Protein AF-A0A914FMU2-F1 (afdb_monomer_lite)

Structure (mmCIF, N/CA/C/O backbone):
data_AF-A0A914FMU2-F1
#
_entry.id   AF-A0A914FMU2-F1
#
loop_
_atom_site.group_PDB
_atom_site.id
_atom_site.type_symbol
_atom_site.label_atom_id
_atom_site.label_alt_id
_atom_site.label_comp_id
_atom_site.label_asym_id
_atom_site.label_entity_id
_atom_site.label_seq_id
_atom_site.pdbx_PDB_ins_code
_atom_site.Cartn_x
_atom_site.Cartn_y
_atom_site.Cartn_z
_atom_site.occupancy
_atom_site.B_iso_or_equiv
_atom_site.auth_seq_id
_atom_site.auth_comp_id
_atom_site.auth_asym_id
_atom_site.auth_atom_id
_atom_site.pdbx_PDB_model_num
ATOM 1 N N . MET A 1 1 ? 41.693 33.131 -14.401 1.00 56.03 1 MET A N 1
ATOM 2 C CA . MET A 1 1 ? 42.018 31.888 -15.139 1.00 56.03 1 MET A CA 1
ATOM 3 C C . MET A 1 1 ? 41.597 30.631 -14.375 1.00 56.03 1 MET A C 1
ATOM 5 O O . MET A 1 1 ? 40.662 29.985 -14.821 1.00 56.03 1 MET A O 1
ATOM 9 N N . GLN A 1 2 ? 42.157 30.317 -13.196 1.00 57.53 2 GLN A N 1
ATOM 10 C CA . GLN A 1 2 ? 41.802 29.085 -12.452 1.00 57.53 2 GLN A CA 1
ATOM 11 C C . GLN A 1 2 ? 40.318 28.974 -12.038 1.00 57.53 2 GLN A C 1
ATOM 13 O O . GLN A 1 2 ? 39.735 27.903 -12.172 1.00 57.53 2 GLN A O 1
ATOM 18 N N . LYS A 1 3 ? 39.664 30.072 -11.622 1.00 60.09 3 LYS A N 1
ATOM 19 C CA . LYS A 1 3 ? 38.215 30.062 -11.316 1.00 60.09 3 LYS A CA 1
ATOM 20 C C . LYS A 1 3 ? 37.340 29.749 -12.541 1.00 60.09 3 LYS A C 1
ATOM 22 O O . LYS A 1 3 ? 36.358 29.032 -12.412 1.00 60.09 3 LYS A O 1
ATOM 27 N N . PHE A 1 4 ? 37.732 30.225 -13.725 1.00 63.06 4 PHE A N 1
ATOM 28 C CA . PHE A 1 4 ? 37.031 29.948 -14.986 1.00 63.06 4 PHE A CA 1
ATOM 29 C C . PHE A 1 4 ? 37.200 28.490 -15.427 1.00 63.06 4 PHE A C 1
ATOM 31 O O . PHE A 1 4 ? 36.227 27.869 -15.837 1.00 63.06 4 PHE A O 1
ATOM 38 N N . ALA A 1 5 ? 38.401 27.921 -15.275 1.00 66.44 5 ALA A N 1
ATOM 39 C CA . ALA A 1 5 ? 38.652 26.510 -15.569 1.00 66.44 5 ALA A CA 1
ATOM 40 C C . ALA A 1 5 ? 37.838 25.581 -14.651 1.00 66.44 5 ALA A C 1
ATOM 42 O O . ALA A 1 5 ? 37.236 24.620 -15.123 1.00 66.44 5 ALA A O 1
ATOM 43 N N . LEU A 1 6 ? 37.743 25.906 -13.356 1.00 67.69 6 LEU A N 1
ATOM 44 C CA . LEU A 1 6 ? 36.946 25.130 -12.401 1.00 67.69 6 LEU A CA 1
ATOM 45 C C . LEU A 1 6 ? 35.435 25.242 -12.679 1.00 67.69 6 LEU A C 1
ATOM 47 O O . LEU A 1 6 ? 34.692 24.280 -12.497 1.00 67.69 6 LEU A O 1
ATOM 51 N N . GLN A 1 7 ? 34.980 26.403 -13.157 1.00 63.44 7 GLN A N 1
ATOM 52 C CA . GLN A 1 7 ? 33.588 26.634 -13.545 1.00 63.44 7 GLN A CA 1
ATOM 53 C C . GLN A 1 7 ? 33.228 25.935 -14.868 1.00 63.44 7 GLN A C 1
ATOM 55 O O . GLN A 1 7 ? 32.153 25.348 -14.962 1.00 63.44 7 GLN A O 1
ATOM 60 N N . MET A 1 8 ? 34.143 25.896 -15.844 1.00 61.97 8 MET A N 1
ATOM 61 C CA . MET A 1 8 ? 33.995 25.076 -17.054 1.00 61.97 8 MET A CA 1
ATOM 62 C C . MET A 1 8 ? 34.006 23.575 -16.752 1.00 61.97 8 MET A C 1
ATOM 64 O O . MET A 1 8 ? 33.213 22.840 -17.329 1.00 61.97 8 MET A O 1
ATOM 68 N N . TYR A 1 9 ? 34.857 23.113 -15.832 1.00 68.31 9 TYR A N 1
ATOM 69 C CA . TYR A 1 9 ? 34.891 21.705 -15.428 1.00 68.31 9 TYR A CA 1
ATOM 70 C C . TYR A 1 9 ? 33.573 21.274 -14.769 1.00 68.31 9 TYR A C 1
ATOM 72 O O . TYR A 1 9 ? 33.056 20.199 -15.059 1.00 68.31 9 TYR A O 1
ATOM 80 N N . LYS A 1 10 ? 32.967 22.149 -13.951 1.00 65.12 10 LYS A N 1
ATOM 81 C CA . LYS A 1 10 ? 31.616 21.929 -13.409 1.00 65.12 10 LYS A CA 1
ATOM 82 C C . LYS A 1 10 ? 30.541 21.872 -14.497 1.00 65.12 10 LYS A C 1
ATOM 84 O O . LYS A 1 10 ? 29.649 21.043 -14.399 1.00 65.12 10 LYS A O 1
ATOM 89 N N . LEU A 1 11 ? 30.631 22.714 -15.528 1.00 62.69 11 LEU A N 1
ATOM 90 C CA . LEU A 1 11 ? 29.707 22.685 -16.670 1.00 62.69 11 LEU A CA 1
ATOM 91 C C . LEU A 1 11 ? 29.848 21.402 -17.504 1.00 62.69 11 LEU A C 1
ATOM 93 O O . LEU A 1 11 ? 28.847 20.877 -17.979 1.00 62.69 11 LEU A O 1
ATOM 97 N N . LEU A 1 12 ? 31.065 20.866 -17.628 1.00 63.88 12 LEU A N 1
ATOM 98 C CA . LEU A 1 12 ? 31.338 19.609 -18.332 1.00 63.88 12 LEU A CA 1
ATOM 99 C C . LEU A 1 12 ? 30.686 18.394 -17.652 1.00 63.88 12 LEU A C 1
ATOM 101 O O . LEU A 1 12 ? 30.217 17.501 -18.346 1.00 63.88 12 LEU A O 1
ATOM 105 N N . TYR A 1 13 ? 30.587 18.386 -16.317 1.00 61.12 13 TYR A N 1
ATOM 106 C CA . TYR A 1 13 ? 29.889 17.328 -15.567 1.00 61.12 13 TYR A CA 1
ATOM 107 C C . TYR A 1 13 ? 28.359 17.362 -15.706 1.00 61.12 13 TYR A C 1
ATOM 109 O O . TYR A 1 13 ? 27.703 16.383 -15.369 1.00 61.12 13 TYR A O 1
ATOM 117 N N . VAL A 1 14 ? 27.786 18.472 -16.181 1.00 63.47 14 VAL A N 1
ATOM 118 C CA . VAL A 1 14 ? 26.327 18.667 -16.305 1.00 63.47 14 VAL A CA 1
ATOM 119 C C . VAL A 1 14 ? 25.860 18.521 -17.761 1.00 63.47 14 VAL A C 1
ATOM 121 O O . VAL A 1 14 ? 24.662 18.499 -18.040 1.00 63.47 14 VAL A O 1
ATOM 124 N N . LEU A 1 15 ? 26.790 18.410 -18.714 1.00 68.12 15 LEU A N 1
ATOM 125 C CA . LEU A 1 15 ? 26.457 18.332 -20.130 1.00 68.12 15 LEU A CA 1
ATOM 126 C C . LEU A 1 15 ? 26.131 16.885 -20.539 1.00 68.12 15 LEU A C 1
ATOM 128 O O . LEU A 1 15 ? 27.022 16.072 -20.780 1.00 68.12 15 LEU A O 1
ATOM 132 N N . TYR A 1 16 ? 24.844 16.571 -20.663 1.00 65.00 16 TYR A N 1
ATOM 133 C CA . TYR A 1 16 ? 24.382 15.315 -21.256 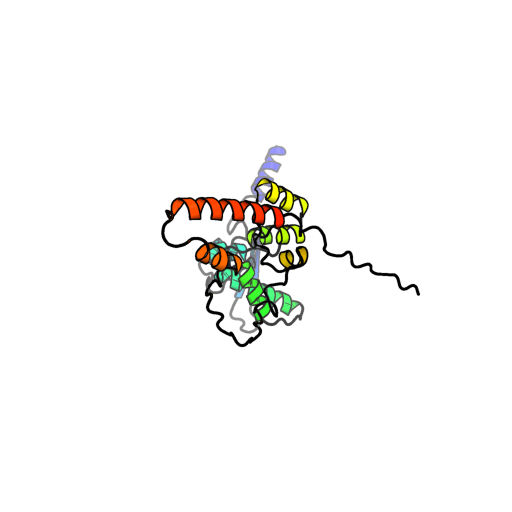1.00 65.00 16 TYR A CA 1
ATOM 134 C C . TYR A 1 16 ? 24.534 15.374 -22.782 1.00 65.00 16 TYR A C 1
ATOM 136 O O . TYR A 1 16 ? 23.919 16.216 -23.433 1.00 65.00 16 TYR A O 1
ATOM 144 N N . PHE A 1 17 ? 25.357 14.494 -23.361 1.00 67.62 17 PHE A N 1
ATOM 145 C CA . PHE A 1 17 ? 25.603 14.490 -24.810 1.00 67.62 17 PHE A CA 1
ATOM 146 C C . PHE A 1 17 ? 24.443 13.839 -25.583 1.00 67.62 17 PHE A C 1
ATOM 148 O O . PHE A 1 17 ? 23.970 14.391 -26.570 1.00 67.62 17 PHE A O 1
ATOM 155 N N . THR A 1 18 ? 23.961 12.682 -25.109 1.00 79.19 18 THR A N 1
ATOM 156 C CA . THR A 1 18 ? 22.779 11.961 -25.620 1.00 79.19 18 THR A CA 1
ATOM 157 C C . THR A 1 18 ? 22.222 11.042 -24.529 1.00 79.19 18 THR A C 1
ATOM 159 O O . THR A 1 18 ? 22.988 10.588 -23.680 1.00 79.19 18 THR A O 1
ATOM 162 N N . GLY A 1 19 ? 20.927 10.719 -24.577 1.00 82.56 19 GLY A N 1
ATOM 163 C CA . GLY A 1 19 ? 20.289 9.763 -23.664 1.00 82.56 19 GLY A CA 1
ATOM 164 C C . GLY A 1 19 ? 19.396 10.411 -22.607 1.00 82.56 19 GLY A C 1
ATOM 165 O O . GLY A 1 19 ? 19.085 11.598 -22.680 1.00 82.56 19 GLY A O 1
ATOM 166 N N . LEU A 1 20 ? 18.949 9.597 -21.650 1.00 84.75 20 LEU A N 1
ATOM 167 C CA . LEU A 1 20 ? 18.084 10.037 -20.556 1.00 84.75 20 LEU A CA 1
ATOM 168 C C . LEU A 1 20 ? 18.932 10.531 -19.377 1.00 84.75 20 LEU A C 1
ATOM 170 O O . LEU A 1 20 ? 19.864 9.829 -18.981 1.00 84.75 20 LEU A O 1
ATOM 174 N N . PRO A 1 21 ? 18.616 11.697 -18.788 1.00 83.56 21 PRO A N 1
ATOM 175 C CA . PRO A 1 21 ? 19.464 12.310 -17.771 1.00 83.56 21 PRO A CA 1
ATOM 176 C C . PRO A 1 21 ? 19.512 11.512 -16.462 1.00 83.56 21 PRO A C 1
ATOM 178 O O . PRO A 1 21 ? 20.551 11.501 -15.800 1.00 83.56 21 PRO A O 1
ATOM 181 N N . ASN A 1 22 ? 18.423 10.815 -16.107 1.00 87.06 22 ASN A N 1
ATOM 182 C CA . ASN A 1 22 ? 18.339 10.045 -14.863 1.00 87.06 22 ASN A CA 1
ATOM 183 C C . ASN A 1 22 ? 18.602 8.542 -15.050 1.00 87.06 22 ASN A C 1
ATOM 185 O O . ASN A 1 22 ? 18.282 7.758 -14.157 1.00 87.06 22 ASN A O 1
ATOM 189 N N . VAL A 1 23 ? 19.163 8.118 -16.189 1.00 88.56 23 VAL A N 1
ATOM 190 C CA . VAL A 1 23 ? 19.605 6.731 -16.409 1.00 88.56 23 VAL A CA 1
ATOM 191 C C . VAL A 1 23 ? 21.128 6.696 -16.410 1.00 88.56 23 VAL A C 1
ATOM 193 O O . VAL A 1 23 ? 21.770 7.258 -17.292 1.00 88.56 23 VAL A O 1
ATOM 196 N N . GLN A 1 24 ? 21.711 6.045 -15.404 1.00 87.81 24 GLN A N 1
ATOM 197 C CA . GLN A 1 24 ? 23.157 6.062 -15.167 1.00 87.81 24 GLN A CA 1
ATOM 198 C C . GLN A 1 24 ? 23.894 4.979 -15.951 1.00 87.81 24 GLN A C 1
ATOM 200 O O . GLN A 1 24 ? 24.944 5.235 -16.539 1.00 87.81 24 GLN A O 1
ATOM 205 N N . ARG A 1 25 ? 23.360 3.754 -15.950 1.00 89.12 25 ARG A N 1
ATOM 206 C CA . ARG A 1 25 ? 23.960 2.620 -16.657 1.00 89.12 25 ARG A CA 1
ATOM 207 C C . ARG A 1 25 ? 22.901 1.729 -17.276 1.00 89.12 25 ARG A C 1
ATOM 209 O O . ARG A 1 25 ? 21.827 1.543 -16.712 1.00 89.12 25 ARG A O 1
ATOM 216 N N . CYS A 1 26 ? 23.257 1.126 -18.403 1.00 90.19 26 CYS A N 1
ATOM 217 C CA . CYS A 1 26 ? 22.464 0.096 -19.053 1.00 90.19 26 CYS A CA 1
ATOM 218 C C . CYS A 1 26 ? 23.338 -1.139 -19.282 1.00 90.19 26 CYS A C 1
ATOM 220 O O . CYS A 1 26 ? 24.434 -1.035 -19.832 1.00 90.19 26 CYS A O 1
ATOM 222 N N . LEU A 1 27 ? 22.850 -2.303 -18.867 1.00 91.69 27 LEU A N 1
ATOM 223 C CA . LEU A 1 27 ? 23.507 -3.593 -19.034 1.00 91.69 27 LEU A CA 1
ATOM 224 C C . LEU A 1 27 ? 22.689 -4.450 -19.993 1.00 91.69 27 LEU A C 1
ATOM 226 O O . LEU A 1 27 ? 21.470 -4.553 -19.870 1.00 91.69 27 LEU A O 1
ATOM 230 N N . ILE A 1 28 ? 23.365 -5.074 -20.952 1.00 91.50 28 ILE A N 1
ATOM 231 C CA . ILE A 1 28 ? 22.735 -6.006 -21.884 1.00 91.50 28 ILE A CA 1
ATOM 232 C C . ILE A 1 28 ? 22.882 -7.406 -21.299 1.00 91.50 28 ILE A C 1
ATOM 234 O O . ILE A 1 28 ? 23.993 -7.892 -21.104 1.00 91.50 28 ILE A O 1
ATOM 238 N N . HIS A 1 29 ? 21.754 -8.052 -21.035 1.00 88.88 29 HIS A N 1
ATOM 239 C CA . HIS A 1 29 ? 21.691 -9.432 -20.584 1.00 88.88 29 HIS A CA 1
ATOM 240 C C . HIS A 1 29 ? 21.126 -10.303 -21.711 1.00 88.88 29 HIS A C 1
ATOM 242 O O . HIS A 1 29 ? 19.990 -10.108 -22.152 1.00 88.88 29 HIS A O 1
ATOM 248 N N . ALA A 1 30 ? 21.925 -11.243 -22.211 1.00 86.12 30 ALA A N 1
ATOM 249 C CA . ALA A 1 30 ? 21.480 -12.223 -23.197 1.00 86.12 30 ALA A CA 1
ATOM 250 C C . ALA A 1 30 ? 20.841 -13.415 -22.475 1.00 86.12 30 ALA A C 1
ATOM 252 O O . ALA A 1 30 ? 21.430 -13.957 -21.545 1.00 86.12 30 ALA A O 1
ATOM 253 N N . ASP A 1 31 ? 19.639 -13.815 -22.893 1.00 80.75 31 ASP A N 1
ATOM 254 C CA . ASP A 1 31 ? 18.949 -14.953 -22.282 1.00 80.75 31 ASP A CA 1
ATOM 255 C C . ASP A 1 31 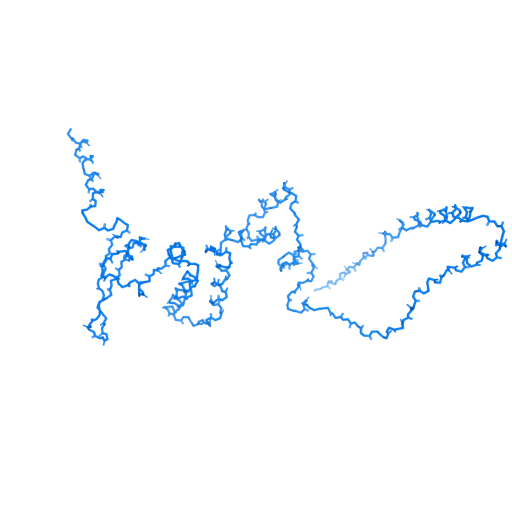? 19.629 -16.273 -22.696 1.00 80.75 31 ASP A C 1
ATOM 257 O O . ASP A 1 31 ? 19.637 -16.635 -23.880 1.00 80.75 31 ASP A O 1
ATOM 261 N N . GLU A 1 32 ? 20.204 -16.992 -21.729 1.00 74.00 32 GLU A N 1
ATOM 262 C CA . GLU A 1 32 ? 21.009 -18.203 -21.961 1.00 74.00 32 GLU A CA 1
ATOM 263 C C . GLU A 1 32 ? 20.197 -19.363 -22.559 1.00 74.00 32 GLU A C 1
ATOM 265 O O . GLU A 1 32 ? 20.747 -20.216 -23.253 1.00 74.00 32 GLU A O 1
ATOM 270 N N . LYS A 1 33 ? 18.876 -19.397 -22.338 1.00 72.31 33 LYS A N 1
ATOM 271 C CA . LYS A 1 33 ? 18.023 -20.535 -22.729 1.00 72.31 33 LYS A CA 1
ATOM 272 C C . LYS A 1 33 ? 17.655 -20.560 -24.214 1.00 72.31 33 LYS A C 1
ATOM 274 O O . LYS A 1 33 ? 17.402 -21.628 -24.762 1.00 72.31 33 LYS A O 1
ATOM 279 N N . THR A 1 34 ? 17.584 -19.401 -24.867 1.00 70.31 34 THR A N 1
ATOM 280 C CA . THR A 1 34 ? 17.131 -19.276 -26.267 1.00 70.31 34 THR A CA 1
ATOM 281 C C . THR A 1 34 ? 18.151 -18.606 -27.179 1.00 70.31 34 THR A C 1
ATOM 283 O O . THR A 1 34 ? 18.012 -18.723 -28.397 1.00 70.31 34 THR A O 1
ATOM 286 N N . GLY A 1 35 ? 19.152 -17.897 -26.636 1.00 66.12 35 GLY A N 1
ATOM 287 C CA . GLY A 1 35 ? 20.243 -17.266 -27.392 1.00 66.12 35 GLY A CA 1
ATOM 288 C C . GLY A 1 35 ? 19.813 -16.198 -28.410 1.00 66.12 35 GLY A C 1
ATOM 289 O O . GLY A 1 35 ? 20.640 -15.715 -29.177 1.00 66.12 35 GLY A O 1
ATOM 290 N N . LYS A 1 36 ? 18.521 -15.842 -28.454 1.00 76.69 36 LYS A N 1
ATOM 291 C CA . LYS A 1 36 ? 17.912 -14.982 -29.487 1.00 76.69 36 LYS A CA 1
ATOM 292 C C . LYS A 1 36 ? 17.250 -13.720 -28.936 1.00 76.69 36 LYS A C 1
ATOM 294 O O . LYS A 1 36 ? 16.799 -12.888 -29.717 1.00 76.69 36 LYS A O 1
ATOM 299 N N . THR A 1 37 ? 17.162 -13.568 -27.615 1.00 83.38 37 THR A N 1
ATOM 300 C CA . THR A 1 37 ? 16.525 -12.406 -26.981 1.00 83.38 37 THR A CA 1
ATOM 301 C C . THR A 1 37 ? 17.488 -11.700 -26.041 1.00 83.38 37 THR A C 1
ATOM 303 O O . THR A 1 37 ? 18.034 -12.320 -25.128 1.00 83.38 37 THR A O 1
ATOM 306 N N . TYR A 1 38 ? 17.646 -10.394 -26.246 1.00 85.94 38 TYR A N 1
ATOM 307 C CA . TYR A 1 38 ? 18.418 -9.507 -25.382 1.00 85.94 38 TYR A CA 1
ATOM 308 C C . TYR A 1 38 ? 17.470 -8.735 -24.463 1.00 85.94 38 TYR A C 1
ATOM 310 O O . TYR A 1 38 ? 16.458 -8.197 -24.914 1.00 85.94 38 TYR A O 1
ATOM 318 N N . LYS A 1 39 ? 17.794 -8.688 -23.173 1.00 89.38 39 LYS A N 1
ATOM 319 C CA . LYS A 1 39 ? 17.132 -7.858 -22.165 1.00 89.38 39 LYS A CA 1
ATOM 320 C C . LYS A 1 39 ? 18.058 -6.695 -21.822 1.00 89.38 39 LYS A C 1
ATOM 322 O O . LYS A 1 39 ? 19.259 -6.892 -21.659 1.00 89.38 39 LYS A O 1
ATOM 327 N N . LEU A 1 40 ? 17.502 -5.494 -21.720 1.00 90.62 40 LEU A N 1
ATOM 328 C CA . LEU A 1 40 ? 18.231 -4.312 -21.271 1.00 90.62 40 LEU A CA 1
ATOM 329 C C . LEU A 1 40 ? 17.868 -4.048 -19.811 1.00 90.62 40 LEU A C 1
ATOM 331 O O . LEU A 1 40 ? 16.697 -3.850 -19.498 1.00 90.62 40 LEU A O 1
ATOM 335 N N . LEU A 1 41 ? 18.863 -4.051 -18.931 1.00 91.56 41 LEU A N 1
ATOM 336 C CA . LEU A 1 41 ? 18.717 -3.671 -17.531 1.00 91.56 41 LEU A CA 1
ATOM 337 C C . LEU A 1 41 ? 19.234 -2.244 -17.381 1.00 91.56 41 LEU A C 1
ATOM 339 O O . LEU A 1 41 ? 20.434 -2.010 -17.502 1.00 91.56 41 LEU A O 1
ATOM 343 N N . ALA A 1 42 ? 18.330 -1.295 -17.168 1.00 91.50 42 ALA A N 1
ATOM 344 C CA . ALA A 1 42 ? 18.671 0.107 -16.974 1.00 91.50 42 ALA A CA 1
ATOM 345 C C . ALA A 1 42 ? 18.602 0.460 -15.486 1.00 91.50 42 ALA A C 1
ATOM 347 O O . ALA A 1 42 ? 17.606 0.179 -14.825 1.00 91.50 42 ALA A O 1
ATOM 348 N N . GLU A 1 43 ? 19.647 1.098 -14.969 1.00 92.50 43 GLU A N 1
ATOM 349 C CA . GLU A 1 43 ? 19.620 1.728 -13.654 1.00 92.50 43 GLU A CA 1
ATOM 350 C C . GLU A 1 43 ? 19.260 3.201 -13.816 1.00 92.50 43 GLU A C 1
ATOM 352 O O . GLU A 1 43 ? 20.035 3.990 -14.365 1.00 92.50 43 GLU A O 1
ATOM 357 N N . GLY A 1 44 ? 18.075 3.566 -13.342 1.00 90.38 44 GLY A N 1
ATOM 358 C CA . GLY A 1 44 ? 17.582 4.932 -13.388 1.00 90.38 44 GLY A CA 1
ATOM 359 C C . GLY A 1 44 ? 16.155 5.054 -12.878 1.00 90.38 44 GLY A C 1
ATOM 360 O O . GLY A 1 44 ? 15.528 4.059 -12.520 1.00 90.38 44 GLY A O 1
ATOM 361 N N . THR A 1 45 ? 15.644 6.284 -12.855 1.00 88.75 45 THR A N 1
ATOM 362 C CA . THR A 1 45 ? 14.304 6.606 -12.328 1.00 88.75 45 THR A CA 1
ATOM 363 C C . THR A 1 45 ? 13.279 6.992 -13.401 1.00 88.75 45 THR A C 1
ATOM 365 O O . THR A 1 45 ? 12.078 6.952 -13.141 1.00 88.75 45 THR A O 1
ATOM 368 N N . ASP A 1 46 ? 13.721 7.319 -14.621 1.00 89.81 46 ASP A N 1
ATOM 369 C CA . ASP A 1 46 ? 12.880 7.864 -15.701 1.00 89.81 46 ASP A CA 1
ATOM 370 C C . ASP A 1 46 ? 12.070 6.796 -16.464 1.00 89.81 46 ASP A C 1
ATOM 372 O O . ASP A 1 46 ? 12.175 6.658 -17.686 1.00 89.81 46 ASP A O 1
ATOM 376 N N . PHE A 1 47 ? 11.204 6.054 -15.772 1.00 92.44 47 PHE A N 1
ATOM 377 C CA . PHE A 1 47 ? 10.405 4.983 -16.384 1.00 92.44 47 PHE A CA 1
ATOM 378 C C . PHE A 1 47 ? 9.546 5.467 -17.567 1.00 92.44 47 PHE A C 1
ATOM 380 O O . PHE A 1 47 ? 9.554 4.865 -18.642 1.00 92.44 47 PHE A O 1
ATOM 387 N N . LYS A 1 48 ? 8.871 6.614 -17.414 1.00 92.31 48 LYS A N 1
ATOM 388 C CA . LYS A 1 48 ? 8.021 7.206 -18.462 1.00 92.31 48 LYS A CA 1
ATOM 389 C C . LYS A 1 48 ? 8.786 7.489 -19.756 1.00 92.31 48 LYS A C 1
ATOM 391 O O . LYS A 1 48 ? 8.263 7.264 -20.843 1.00 92.31 48 LYS A O 1
ATOM 396 N N . GLN A 1 49 ? 10.013 7.999 -19.640 1.00 91.00 49 GLN A N 1
ATOM 397 C CA . GLN A 1 49 ? 10.824 8.341 -20.808 1.00 91.00 49 GLN A CA 1
ATOM 398 C C . GLN A 1 49 ? 11.382 7.080 -21.467 1.00 91.00 49 GLN A C 1
ATOM 400 O O . GLN A 1 49 ? 11.372 6.997 -22.690 1.00 91.00 49 GLN A O 1
ATOM 405 N N . VAL A 1 50 ? 11.780 6.073 -20.678 1.00 91.12 50 VAL A N 1
ATOM 406 C CA . VAL A 1 50 ? 12.218 4.764 -21.196 1.00 91.12 50 VAL A CA 1
ATOM 407 C C . VAL A 1 50 ? 11.127 4.114 -22.048 1.00 91.12 50 VAL A C 1
ATOM 409 O O . VAL A 1 50 ? 11.421 3.598 -23.124 1.00 91.12 50 VAL A O 1
ATOM 412 N N . MET A 1 51 ? 9.863 4.200 -21.624 1.00 90.44 51 MET A N 1
ATOM 413 C CA . MET A 1 51 ? 8.731 3.685 -22.401 1.00 90.44 51 MET A CA 1
ATOM 414 C C . MET A 1 51 ? 8.485 4.441 -23.716 1.00 90.44 51 MET A C 1
ATOM 416 O O . MET A 1 51 ? 7.892 3.884 -24.635 1.00 90.44 51 MET A O 1
ATOM 420 N N . ALA A 1 52 ? 8.925 5.696 -23.824 1.00 91.44 52 ALA A N 1
ATOM 421 C CA . ALA A 1 52 ? 8.763 6.506 -25.031 1.00 91.44 52 ALA A CA 1
ATOM 422 C C . ALA A 1 52 ? 9.869 6.271 -26.077 1.00 91.44 52 ALA A C 1
ATOM 424 O O . ALA A 1 52 ? 9.767 6.772 -27.199 1.00 91.44 52 ALA A O 1
ATOM 425 N N . ILE A 1 53 ? 10.930 5.531 -25.734 1.00 90.75 53 ILE A N 1
ATOM 426 C CA . ILE A 1 53 ? 12.043 5.271 -26.650 1.00 90.75 53 ILE A CA 1
ATOM 427 C C . ILE A 1 53 ? 11.571 4.343 -27.784 1.00 90.75 53 ILE A C 1
ATOM 429 O O . ILE A 1 53 ? 11.034 3.262 -27.519 1.00 90.75 53 ILE A O 1
ATOM 433 N N . PRO A 1 54 ? 11.801 4.707 -29.061 1.00 90.12 54 PRO A N 1
ATOM 434 C CA . PRO A 1 54 ? 11.449 3.845 -30.182 1.00 90.12 54 PRO A CA 1
ATOM 435 C C . PRO A 1 54 ? 12.221 2.522 -30.112 1.00 90.12 54 PRO A C 1
ATOM 437 O O . PRO A 1 54 ? 13.398 2.491 -29.756 1.00 90.12 54 PRO A O 1
ATOM 440 N N . ASN A 1 55 ? 11.569 1.428 -30.511 1.00 89.44 55 ASN A N 1
ATOM 441 C CA . ASN A 1 55 ? 12.089 0.052 -30.461 1.00 89.44 55 ASN A CA 1
ATOM 442 C C . ASN A 1 55 ? 12.180 -0.581 -29.057 1.00 89.44 55 ASN A C 1
ATOM 444 O O . ASN A 1 55 ? 12.633 -1.721 -28.945 1.00 89.44 55 ASN A O 1
ATOM 448 N N . VAL A 1 56 ? 11.708 0.089 -28.000 1.00 89.94 56 VAL A N 1
ATOM 449 C CA . VAL A 1 56 ? 11.494 -0.542 -26.687 1.00 89.94 56 VAL A CA 1
ATOM 450 C C . VAL A 1 56 ? 10.098 -1.165 -26.642 1.00 89.94 56 VAL A C 1
ATOM 452 O O . VAL A 1 56 ? 9.101 -0.527 -26.973 1.00 89.94 56 VAL A O 1
ATOM 455 N N . ASN A 1 57 ? 10.008 -2.434 -26.236 1.00 90.25 57 ASN A N 1
ATOM 456 C CA . ASN A 1 57 ? 8.724 -3.119 -26.087 1.00 90.25 57 ASN A CA 1
ATOM 457 C C . ASN A 1 57 ? 8.068 -2.751 -24.748 1.00 90.25 57 ASN A C 1
ATOM 459 O O . ASN A 1 57 ? 8.333 -3.389 -23.728 1.00 90.25 57 ASN A O 1
ATOM 463 N N . THR A 1 58 ? 7.184 -1.755 -24.785 1.00 89.44 58 THR A N 1
ATOM 464 C CA . THR A 1 58 ? 6.467 -1.216 -23.620 1.00 89.44 58 THR A CA 1
ATOM 465 C C . THR A 1 58 ? 5.614 -2.245 -22.886 1.00 89.44 58 THR A C 1
ATOM 467 O O . THR A 1 58 ? 5.512 -2.177 -21.667 1.00 89.44 58 THR A O 1
ATOM 470 N N . SER A 1 59 ? 5.050 -3.238 -23.581 1.00 88.88 59 SER A N 1
ATOM 471 C CA . SER A 1 59 ? 4.208 -4.273 -22.960 1.00 88.88 59 SER A CA 1
ATOM 472 C C . SER A 1 59 ? 4.983 -5.236 -22.058 1.00 88.88 59 SER A C 1
ATOM 474 O O . SER A 1 59 ? 4.376 -5.980 -21.294 1.00 88.88 59 SER A O 1
ATOM 476 N N . ARG A 1 60 ? 6.316 -5.270 -22.170 1.00 88.69 60 ARG A N 1
ATOM 477 C CA . ARG A 1 60 ? 7.189 -6.165 -21.393 1.00 88.69 60 ARG A CA 1
ATOM 478 C C . ARG A 1 60 ? 8.176 -5.421 -20.497 1.00 88.69 60 ARG A C 1
ATOM 480 O O . ARG A 1 60 ? 8.966 -6.074 -19.820 1.00 88.69 60 ARG A O 1
ATOM 487 N N . THR A 1 61 ? 8.181 -4.091 -20.522 1.00 91.94 61 THR A N 1
ATOM 488 C CA . THR A 1 61 ? 9.047 -3.289 -19.655 1.00 91.94 61 THR A CA 1
ATOM 489 C C . THR A 1 61 ? 8.455 -3.246 -18.251 1.00 91.94 61 THR A C 1
ATOM 491 O O . THR A 1 61 ? 7.303 -2.860 -18.075 1.00 91.94 61 THR A O 1
ATOM 494 N N . THR A 1 62 ? 9.248 -3.626 -17.255 1.00 91.94 62 THR A N 1
ATOM 495 C CA . THR A 1 62 ? 8.891 -3.542 -15.836 1.00 91.94 62 THR A CA 1
ATOM 496 C C . THR A 1 62 ? 9.768 -2.517 -15.127 1.00 91.94 62 THR A C 1
ATOM 498 O O . THR A 1 62 ? 10.809 -2.101 -15.642 1.00 91.94 62 THR A O 1
ATOM 501 N N . PHE A 1 63 ? 9.331 -2.093 -13.946 1.00 93.62 63 PHE A N 1
ATOM 502 C CA . PHE A 1 63 ? 10.062 -1.177 -13.084 1.00 93.62 63 PHE A CA 1
ATOM 503 C C . PHE A 1 63 ? 9.936 -1.655 -11.637 1.00 93.62 63 PHE A C 1
ATOM 505 O O . PHE A 1 63 ? 8.982 -2.348 -11.303 1.00 93.62 63 PHE A O 1
ATOM 512 N N . ASN A 1 64 ? 10.903 -1.320 -10.792 1.00 93.31 64 ASN A N 1
ATOM 513 C CA . ASN A 1 64 ? 10.930 -1.768 -9.397 1.00 93.31 64 ASN A CA 1
ATOM 514 C C . ASN A 1 64 ? 10.166 -0.823 -8.452 1.00 93.31 64 ASN A C 1
ATOM 516 O O . ASN A 1 64 ? 9.708 -1.228 -7.389 1.00 93.31 64 ASN A O 1
ATOM 520 N N . ASN A 1 65 ? 10.024 0.456 -8.812 1.00 94.56 65 ASN A N 1
ATOM 521 C CA . ASN A 1 65 ? 9.361 1.436 -7.958 1.00 94.56 65 ASN A CA 1
ATOM 522 C C . ASN A 1 65 ? 7.855 1.515 -8.252 1.00 94.56 65 ASN A C 1
ATOM 524 O O . ASN A 1 65 ? 7.431 2.094 -9.257 1.00 94.56 65 ASN A O 1
ATOM 528 N N . ALA A 1 66 ? 7.049 0.997 -7.323 1.00 94.69 66 ALA A N 1
ATOM 529 C CA . ALA A 1 66 ? 5.592 0.996 -7.421 1.00 94.69 66 ALA A CA 1
ATOM 530 C C . ALA A 1 66 ? 4.974 2.405 -7.496 1.00 94.69 66 ALA A C 1
ATOM 532 O O . ALA A 1 66 ? 3.967 2.581 -8.179 1.00 94.69 66 ALA A O 1
ATOM 533 N N . SER A 1 67 ? 5.572 3.419 -6.860 1.00 94.12 67 SER A N 1
ATOM 534 C CA . SER A 1 67 ? 5.052 4.795 -6.901 1.00 94.12 67 SER A CA 1
ATOM 535 C C . SER A 1 67 ? 5.160 5.396 -8.302 1.00 94.12 67 SER A C 1
ATOM 537 O O . SER A 1 67 ? 4.198 5.961 -8.811 1.00 94.12 67 SER A O 1
ATOM 539 N N . VAL A 1 68 ? 6.299 5.197 -8.975 1.00 94.88 68 VAL A N 1
ATOM 540 C CA . VAL A 1 68 ? 6.494 5.664 -10.360 1.00 94.88 68 VAL A CA 1
ATOM 541 C C . VAL A 1 68 ? 5.576 4.903 -11.321 1.00 94.88 68 VAL A C 1
ATOM 543 O O . VAL A 1 68 ? 5.019 5.485 -12.249 1.00 94.88 68 VAL A O 1
ATOM 546 N N . ILE A 1 69 ? 5.364 3.605 -11.088 1.00 95.50 69 ILE A N 1
ATOM 547 C CA . ILE A 1 69 ? 4.403 2.817 -11.871 1.00 95.50 69 ILE A CA 1
ATOM 548 C C . ILE A 1 69 ? 2.981 3.348 -11.684 1.00 95.50 69 ILE A C 1
ATOM 550 O O . ILE A 1 69 ? 2.257 3.467 -12.672 1.00 95.50 69 ILE A O 1
ATOM 554 N N . ALA A 1 70 ? 2.588 3.702 -10.459 1.00 95.94 70 ALA A N 1
ATOM 555 C CA . ALA A 1 70 ? 1.268 4.262 -10.185 1.00 95.94 70 ALA A CA 1
ATOM 556 C C . ALA A 1 70 ? 1.024 5.555 -10.977 1.00 95.94 70 ALA A C 1
ATOM 558 O O . ALA A 1 70 ? -0.060 5.740 -11.523 1.00 95.94 70 ALA A O 1
ATOM 559 N N . GLU A 1 71 ? 2.043 6.407 -11.104 1.00 94.50 71 GLU A N 1
ATOM 560 C CA . GLU A 1 71 ? 1.970 7.656 -11.871 1.00 94.50 71 GLU A CA 1
ATOM 561 C C . GLU A 1 71 ? 1.912 7.440 -13.393 1.00 94.50 71 GLU A C 1
ATOM 563 O O . GLU A 1 71 ? 1.258 8.205 -14.102 1.00 94.50 71 GLU A O 1
ATOM 568 N N . VAL A 1 72 ? 2.607 6.425 -13.917 1.00 93.88 72 VAL A N 1
ATOM 569 C CA . VAL A 1 72 ? 2.737 6.205 -15.371 1.00 93.88 72 VAL A CA 1
ATOM 570 C C . VAL A 1 72 ? 1.661 5.271 -15.925 1.00 93.88 72 VAL A C 1
ATOM 572 O O . VAL A 1 72 ? 1.106 5.544 -16.988 1.00 93.88 72 VAL A O 1
ATOM 575 N N . LEU A 1 73 ? 1.386 4.165 -15.233 1.00 94.38 73 LEU A N 1
ATOM 576 C CA . LEU A 1 73 ? 0.501 3.081 -15.679 1.00 94.38 73 LEU A CA 1
ATOM 577 C C . LEU A 1 73 ? -0.784 2.959 -14.850 1.00 94.38 73 LEU A C 1
ATOM 579 O O . LEU A 1 73 ? -1.725 2.300 -15.289 1.00 94.38 73 LEU A O 1
ATOM 583 N N . GLY A 1 74 ? -0.844 3.592 -13.678 1.00 95.81 74 GLY A N 1
ATOM 584 C CA . GLY A 1 74 ? -2.008 3.573 -12.795 1.00 95.81 74 GLY A CA 1
ATOM 585 C C . GLY A 1 74 ? -1.898 2.589 -11.627 1.00 95.81 74 GLY A C 1
ATOM 586 O O . GLY A 1 74 ? -0.957 1.798 -11.510 1.00 95.81 74 GLY A O 1
ATOM 587 N N . ILE A 1 75 ? -2.895 2.646 -10.740 1.00 97.25 75 ILE A N 1
ATOM 588 C CA . ILE A 1 75 ? -2.847 1.981 -9.431 1.00 97.25 75 ILE A CA 1
ATOM 589 C C . ILE A 1 75 ? -2.868 0.446 -9.517 1.00 97.25 75 ILE A C 1
ATOM 591 O O . ILE A 1 75 ? -2.177 -0.213 -8.747 1.00 97.25 75 ILE A O 1
ATOM 595 N N . GLU A 1 76 ? -3.564 -0.140 -10.495 1.00 96.62 76 GLU A N 1
ATOM 596 C CA . GLU A 1 76 ? -3.596 -1.602 -10.674 1.00 96.62 76 GLU A CA 1
ATOM 597 C C . GLU A 1 76 ? -2.253 -2.169 -11.144 1.00 96.62 76 GLU A C 1
ATOM 599 O O . GLU A 1 76 ? -1.835 -3.246 -10.710 1.00 96.62 76 GLU A O 1
ATOM 604 N N . ALA A 1 77 ? -1.534 -1.427 -11.992 1.00 95.56 77 ALA A N 1
ATOM 605 C CA . ALA A 1 77 ? -0.183 -1.802 -12.389 1.00 95.56 77 ALA A CA 1
ATOM 606 C C . ALA A 1 77 ? 0.771 -1.741 -11.186 1.00 95.56 77 ALA A C 1
ATOM 608 O O . ALA A 1 77 ? 1.589 -2.642 -11.001 1.00 95.56 77 ALA A O 1
ATOM 609 N N . ALA A 1 78 ? 0.621 -0.727 -10.327 1.00 96.75 78 ALA A N 1
ATOM 610 C CA . ALA A 1 78 ? 1.394 -0.614 -9.094 1.00 96.75 78 ALA A CA 1
ATOM 611 C C . ALA A 1 78 ? 1.082 -1.754 -8.114 1.00 96.75 78 ALA A C 1
ATOM 613 O O . ALA A 1 78 ? 2.003 -2.371 -7.583 1.00 96.75 78 ALA A O 1
ATOM 614 N N . ARG A 1 79 ? -0.199 -2.105 -7.936 1.00 97.19 79 ARG A N 1
ATOM 615 C CA . ARG A 1 79 ? -0.641 -3.243 -7.116 1.00 97.19 79 ARG A CA 1
ATOM 616 C C . ARG A 1 79 ? 0.009 -4.546 -7.573 1.00 97.19 79 ARG A C 1
ATOM 618 O O . ARG A 1 79 ? 0.564 -5.281 -6.758 1.00 97.19 79 ARG A O 1
ATOM 625 N N . LYS A 1 80 ? 0.005 -4.810 -8.884 1.00 96.00 80 LYS A N 1
ATOM 626 C CA . LYS A 1 80 ? 0.668 -5.985 -9.461 1.00 96.00 80 LYS A CA 1
ATOM 627 C C . LYS A 1 80 ? 2.186 -5.947 -9.259 1.00 96.00 80 LYS A C 1
ATOM 629 O O . LYS A 1 80 ? 2.757 -6.958 -8.861 1.00 96.00 80 LYS A O 1
ATOM 634 N N . SER A 1 81 ? 2.814 -4.788 -9.451 1.00 96.12 81 SER A N 1
ATOM 635 C CA . SER A 1 81 ? 4.250 -4.606 -9.217 1.00 96.12 81 SER A CA 1
ATOM 636 C C . SER A 1 81 ? 4.653 -4.897 -7.773 1.00 96.12 81 SER A C 1
ATOM 638 O O . SER A 1 81 ? 5.676 -5.535 -7.564 1.00 96.12 81 SER A O 1
ATOM 640 N N . ILE A 1 82 ? 3.857 -4.478 -6.782 1.00 96.38 82 ILE A N 1
ATOM 641 C CA . ILE A 1 82 ? 4.114 -4.775 -5.363 1.00 96.38 82 ILE A CA 1
ATOM 642 C C . ILE A 1 82 ? 4.088 -6.288 -5.122 1.00 96.38 82 ILE A C 1
ATOM 644 O O . ILE A 1 82 ? 4.970 -6.822 -4.452 1.00 96.38 82 ILE A O 1
ATOM 648 N N . ILE A 1 83 ? 3.100 -6.989 -5.692 1.00 96.00 83 ILE A N 1
ATOM 649 C CA . ILE A 1 83 ? 2.990 -8.448 -5.564 1.00 96.00 83 ILE A CA 1
ATOM 650 C C . ILE A 1 83 ? 4.223 -9.133 -6.161 1.00 96.00 83 ILE A C 1
ATOM 652 O O . ILE A 1 83 ? 4.799 -10.013 -5.521 1.00 96.00 83 ILE A O 1
ATOM 656 N N . ASP A 1 84 ? 4.634 -8.726 -7.361 1.00 94.88 84 ASP A N 1
ATOM 657 C CA . ASP A 1 84 ? 5.765 -9.333 -8.064 1.00 94.88 84 ASP A CA 1
ATOM 658 C C . ASP A 1 84 ? 7.096 -9.069 -7.349 1.00 94.88 84 ASP A C 1
ATOM 660 O O . ASP A 1 84 ? 7.887 -9.995 -7.186 1.00 94.88 84 ASP A O 1
ATOM 664 N N . GLU A 1 85 ? 7.313 -7.855 -6.842 1.00 95.25 85 GLU A N 1
ATOM 665 C CA . GLU A 1 85 ? 8.559 -7.477 -6.168 1.00 95.25 85 GLU A CA 1
ATOM 666 C C . GLU A 1 85 ? 8.725 -8.179 -4.811 1.00 95.25 85 GLU A C 1
ATOM 668 O O . GLU A 1 85 ? 9.804 -8.686 -4.489 1.00 95.25 85 GLU A O 1
ATOM 673 N N . ILE A 1 86 ? 7.645 -8.267 -4.021 1.00 95.31 86 ILE A N 1
ATOM 674 C CA . ILE A 1 86 ? 7.663 -8.983 -2.737 1.00 95.31 86 ILE A CA 1
ATOM 675 C C . ILE A 1 86 ? 7.902 -10.472 -2.981 1.00 95.31 86 ILE A C 1
ATOM 677 O O . ILE A 1 86 ? 8.722 -11.079 -2.292 1.00 95.31 86 ILE A O 1
ATOM 681 N N . THR A 1 87 ? 7.223 -11.052 -3.974 1.00 94.88 87 THR A N 1
ATOM 682 C CA . THR A 1 87 ? 7.386 -12.470 -4.316 1.00 94.88 87 THR A CA 1
ATOM 683 C C . THR A 1 87 ? 8.819 -12.752 -4.769 1.00 94.88 87 THR A C 1
ATOM 685 O O . THR A 1 87 ? 9.464 -13.632 -4.207 1.00 94.88 87 THR A O 1
ATOM 688 N N . ALA A 1 88 ? 9.362 -11.950 -5.691 1.00 93.69 88 ALA A N 1
ATOM 689 C CA . ALA A 1 88 ? 10.725 -12.111 -6.198 1.00 93.69 88 ALA A CA 1
ATOM 690 C C . ALA A 1 88 ? 11.786 -11.982 -5.090 1.00 93.69 88 ALA A C 1
ATOM 692 O O . ALA A 1 88 ? 12.725 -12.778 -5.023 1.00 93.69 88 ALA A O 1
ATOM 693 N N . THR A 1 89 ? 11.621 -11.016 -4.183 1.00 94.62 89 THR A N 1
ATOM 694 C CA . THR A 1 89 ? 12.534 -10.824 -3.047 1.00 94.62 89 THR A CA 1
ATOM 695 C C . THR A 1 89 ? 12.479 -12.008 -2.082 1.00 94.62 89 THR A C 1
ATOM 697 O O . THR A 1 89 ? 13.517 -12.530 -1.681 1.00 94.62 89 THR A O 1
ATOM 700 N N . MET A 1 90 ? 11.284 -12.477 -1.727 1.00 95.00 90 MET A N 1
ATOM 701 C CA . MET A 1 90 ? 11.117 -13.582 -0.777 1.00 95.00 90 MET A CA 1
ATOM 702 C C . MET A 1 90 ? 11.614 -14.912 -1.356 1.00 95.00 90 MET A C 1
ATOM 704 O O . MET A 1 90 ? 12.320 -15.652 -0.667 1.00 95.00 90 MET A O 1
ATOM 708 N N . GLU A 1 91 ? 11.358 -15.166 -2.642 1.00 93.75 91 GLU A N 1
ATOM 709 C CA . GLU A 1 91 ? 11.896 -16.321 -3.368 1.00 93.75 91 GLU A CA 1
ATOM 710 C C . GLU A 1 91 ? 13.429 -16.303 -3.417 1.00 93.75 91 GLU A C 1
ATOM 712 O O . GLU A 1 91 ? 14.057 -17.341 -3.203 1.00 93.75 91 GLU A O 1
ATOM 717 N N . SER A 1 92 ? 14.049 -15.131 -3.611 1.00 93.81 92 SER A N 1
ATOM 718 C CA . SER A 1 92 ? 15.515 -14.990 -3.595 1.00 93.81 92 SER A CA 1
ATOM 719 C C . SER A 1 92 ? 16.153 -15.367 -2.250 1.00 93.81 92 SER A C 1
ATOM 721 O O . SER A 1 92 ? 17.295 -15.827 -2.212 1.00 93.81 92 SER A O 1
ATOM 723 N N . HIS A 1 93 ? 15.399 -15.233 -1.155 1.00 94.62 93 HIS A N 1
ATOM 724 C CA . HIS A 1 93 ? 15.807 -15.635 0.191 1.00 94.62 93 HIS A CA 1
ATOM 725 C C . HIS A 1 93 ? 15.349 -17.057 0.561 1.00 94.62 93 HIS A C 1
ATOM 727 O O . HIS A 1 93 ? 15.610 -17.510 1.675 1.00 94.62 93 HIS A O 1
ATOM 733 N N . GLY A 1 94 ? 14.685 -17.774 -0.353 1.00 93.06 94 GLY A N 1
ATOM 734 C CA . GLY A 1 94 ? 14.182 -19.131 -0.130 1.00 93.06 94 GLY A CA 1
ATOM 735 C C . GLY A 1 94 ? 12.949 -19.207 0.776 1.00 93.06 94 GLY A C 1
ATOM 736 O O . GLY A 1 94 ? 12.652 -20.273 1.313 1.00 93.06 94 GLY A O 1
ATOM 737 N N . ILE A 1 95 ? 12.233 -18.095 0.968 1.00 94.75 95 ILE A N 1
ATOM 738 C CA . ILE A 1 95 ? 11.029 -18.029 1.801 1.00 94.75 95 ILE A CA 1
ATOM 739 C C . ILE A 1 95 ? 9.803 -18.236 0.910 1.00 94.75 95 ILE A C 1
ATOM 741 O O . ILE A 1 95 ? 9.516 -17.432 0.026 1.00 94.75 95 ILE A O 1
ATOM 745 N N . THR A 1 96 ? 9.042 -19.301 1.165 1.00 91.00 96 THR A N 1
ATOM 746 C CA . THR A 1 96 ? 7.779 -19.566 0.464 1.00 91.00 96 THR A CA 1
ATOM 747 C C . THR A 1 96 ? 6.619 -18.879 1.178 1.00 91.00 96 THR A C 1
ATOM 749 O O . THR A 1 96 ? 6.323 -19.202 2.329 1.00 91.00 96 THR A O 1
ATOM 752 N N . LEU A 1 97 ? 5.934 -17.968 0.490 1.00 91.94 97 LEU A N 1
ATOM 753 C CA . LEU A 1 97 ? 4.737 -17.285 0.982 1.00 91.94 97 LEU A CA 1
ATOM 754 C C . LEU A 1 97 ? 3.530 -17.651 0.120 1.00 91.94 97 LEU A C 1
ATOM 756 O O . LEU A 1 97 ? 3.631 -17.733 -1.102 1.00 91.94 97 LEU A O 1
ATOM 760 N N . ASP A 1 98 ? 2.370 -17.826 0.751 1.00 94.62 98 ASP A N 1
ATOM 761 C CA . ASP A 1 98 ? 1.117 -17.931 0.008 1.00 94.62 98 ASP A CA 1
ATOM 762 C C . ASP A 1 98 ? 0.771 -16.573 -0.617 1.00 94.62 98 ASP A C 1
ATOM 764 O O . ASP A 1 98 ? 0.761 -15.536 0.058 1.00 94.62 98 ASP A O 1
ATOM 768 N N . GLN A 1 99 ? 0.437 -16.589 -1.906 1.00 91.81 99 GLN A N 1
ATOM 769 C CA . GLN A 1 99 ? 0.089 -15.398 -2.673 1.00 91.81 99 GLN A CA 1
ATOM 770 C C . GLN A 1 99 ? -1.069 -14.607 -2.041 1.00 91.81 99 GLN A C 1
ATOM 772 O O . GLN A 1 99 ? -1.117 -13.386 -2.173 1.00 91.81 99 GLN A O 1
ATOM 777 N N . ARG A 1 100 ? -1.982 -15.261 -1.308 1.00 96.12 100 ARG A N 1
ATOM 778 C CA . ARG A 1 100 ? -3.117 -14.610 -0.631 1.00 96.12 100 ARG A CA 1
ATOM 779 C C . ARG A 1 100 ? -2.686 -13.562 0.393 1.00 96.12 100 ARG A C 1
ATOM 781 O O . ARG A 1 100 ? -3.332 -12.522 0.487 1.00 96.12 100 ARG A O 1
ATOM 788 N N . HIS A 1 101 ? -1.588 -13.789 1.115 1.00 95.50 101 HIS A N 1
ATOM 789 C CA . HIS A 1 101 ? -1.074 -12.812 2.081 1.00 95.50 101 HIS A CA 1
ATOM 790 C C . HIS A 1 101 ? -0.498 -11.578 1.385 1.00 95.50 101 HIS A C 1
ATOM 792 O O . HIS A 1 101 ? -0.760 -10.450 1.797 1.00 95.50 101 HIS A O 1
ATOM 798 N N . ILE A 1 102 ? 0.239 -11.797 0.296 1.00 95.88 102 ILE A N 1
ATOM 799 C CA . ILE A 1 102 ? 0.861 -10.725 -0.484 1.00 95.88 102 ILE A CA 1
ATOM 800 C C . ILE A 1 102 ? -0.212 -9.904 -1.210 1.00 95.88 102 ILE A C 1
ATOM 802 O O . ILE A 1 102 ? -0.136 -8.679 -1.225 1.00 95.88 102 ILE A O 1
ATOM 806 N N . MET A 1 103 ? -1.243 -10.557 -1.758 1.00 96.56 103 MET A N 1
ATOM 807 C CA . MET A 1 103 ? -2.380 -9.868 -2.379 1.00 96.56 103 MET A CA 1
ATOM 808 C C . MET A 1 103 ? -3.101 -8.967 -1.381 1.00 96.56 103 MET A C 1
ATOM 810 O O . MET A 1 103 ? -3.302 -7.796 -1.678 1.00 96.56 103 MET A O 1
ATOM 814 N N . LEU A 1 104 ? -3.415 -9.472 -0.183 1.00 96.88 104 LEU A N 1
ATOM 815 C CA . LEU A 1 104 ? -4.074 -8.668 0.847 1.00 96.88 104 LEU A CA 1
ATOM 816 C C . LEU A 1 104 ? -3.242 -7.434 1.225 1.00 96.88 104 LEU A C 1
ATOM 818 O O . LEU A 1 104 ? -3.788 -6.344 1.387 1.00 96.88 104 LEU A O 1
ATOM 822 N N . LEU A 1 105 ? -1.923 -7.598 1.346 1.00 96.19 105 LEU A N 1
ATOM 823 C CA . LEU A 1 105 ? -1.014 -6.489 1.617 1.00 96.19 105 LEU A CA 1
ATOM 824 C C . LEU A 1 105 ? -1.012 -5.466 0.472 1.00 96.19 105 LEU A C 1
ATOM 826 O O . LEU A 1 105 ? -1.136 -4.270 0.725 1.00 96.19 105 LEU A O 1
ATOM 830 N N . ALA A 1 106 ? -0.909 -5.919 -0.778 1.00 96.50 106 ALA A N 1
ATOM 831 C CA . ALA A 1 106 ? -0.910 -5.041 -1.945 1.00 96.50 106 ALA A CA 1
ATOM 832 C C . ALA A 1 106 ? -2.235 -4.275 -2.093 1.00 96.50 106 ALA A C 1
ATOM 834 O O . ALA A 1 106 ? -2.222 -3.075 -2.373 1.00 96.50 106 ALA A O 1
ATOM 835 N N . ASP A 1 107 ? -3.368 -4.934 -1.846 1.00 96.44 107 ASP A N 1
ATOM 836 C CA . ASP A 1 107 ? -4.693 -4.311 -1.862 1.00 96.44 107 ASP A CA 1
ATOM 837 C C . ASP A 1 107 ? -4.800 -3.244 -0.754 1.00 96.44 107 ASP A C 1
ATOM 839 O O . ASP A 1 107 ? -5.235 -2.118 -1.003 1.00 96.44 107 ASP A O 1
ATOM 843 N N . LEU A 1 108 ? -4.306 -3.538 0.455 1.00 95.62 108 LEU A N 1
ATOM 844 C CA . LEU A 1 108 ? -4.260 -2.580 1.567 1.00 95.62 108 LEU A CA 1
ATOM 845 C C . LEU A 1 108 ? -3.335 -1.383 1.294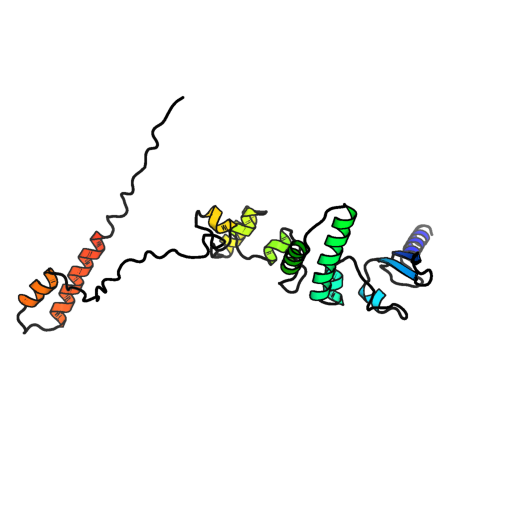 1.00 95.62 108 LEU A C 1
ATOM 847 O O . LEU A 1 108 ? -3.602 -0.279 1.762 1.00 95.62 108 LEU A O 1
ATOM 851 N N . MET A 1 109 ? -2.266 -1.565 0.525 1.00 96.06 109 MET A N 1
ATOM 852 C CA . MET A 1 109 ? -1.386 -0.461 0.132 1.00 96.06 109 MET A CA 1
ATOM 853 C C . MET A 1 109 ? -1.980 0.420 -0.976 1.00 96.06 109 MET A C 1
ATOM 855 O O . MET A 1 109 ? -1.503 1.536 -1.160 1.00 96.06 109 MET A O 1
ATOM 859 N N . THR A 1 110 ? -2.995 -0.048 -1.714 1.00 96.19 110 THR A N 1
ATOM 860 C CA . THR A 1 110 ? -3.480 0.609 -2.945 1.00 96.19 110 THR A CA 1
ATOM 861 C C . THR A 1 110 ? -4.961 1.008 -2.939 1.00 96.19 110 THR A C 1
ATOM 863 O O . THR A 1 110 ? -5.390 1.758 -3.816 1.00 96.19 110 THR A O 1
ATOM 866 N N . PHE A 1 111 ? -5.752 0.602 -1.936 1.00 95.25 111 PHE A N 1
ATOM 867 C CA . PHE A 1 111 ? -7.211 0.818 -1.917 1.00 95.25 111 PHE A CA 1
ATOM 868 C C . PHE A 1 111 ? -7.672 2.286 -1.978 1.00 95.25 111 PHE A C 1
ATOM 870 O O . PHE A 1 111 ? -8.796 2.546 -2.401 1.00 95.25 111 PHE A O 1
ATOM 877 N N . LYS A 1 112 ? -6.843 3.254 -1.554 1.00 93.62 112 LYS A N 1
ATOM 878 C CA . LYS A 1 112 ? -7.179 4.693 -1.607 1.00 93.62 112 LYS A CA 1
ATOM 879 C C . LYS A 1 112 ? -6.880 5.351 -2.960 1.00 93.62 112 LYS A C 1
ATOM 881 O O . LYS A 1 112 ? -7.100 6.549 -3.102 1.00 93.62 112 LYS A O 1
ATOM 886 N N . GLY A 1 113 ? -6.379 4.601 -3.944 1.00 92.94 113 GLY A N 1
ATOM 887 C CA . GLY A 1 113 ? -5.995 5.138 -5.254 1.00 92.94 113 GLY A CA 1
ATOM 888 C C . GLY A 1 113 ? -4.600 5.776 -5.295 1.00 92.94 113 GLY A C 1
ATOM 889 O O . GLY A 1 113 ? -4.176 6.243 -6.347 1.00 92.94 113 GLY A O 1
ATOM 890 N N . GLU A 1 114 ? -3.868 5.760 -4.182 1.00 94.38 114 GLU A N 1
ATOM 891 C CA . GLU A 1 114 ? -2.447 6.104 -4.092 1.00 94.38 114 GLU A CA 1
ATOM 892 C C . GLU A 1 114 ? -1.689 4.960 -3.400 1.00 94.38 114 GLU A C 1
ATOM 894 O O . GLU A 1 114 ? -2.279 4.203 -2.627 1.00 94.38 114 GLU A O 1
ATOM 899 N N . VAL A 1 115 ? -0.390 4.816 -3.684 1.00 95.81 115 VAL A N 1
ATOM 900 C CA . VAL A 1 115 ? 0.457 3.808 -3.027 1.00 95.81 115 VAL A CA 1
ATOM 901 C C . VAL A 1 115 ? 0.850 4.325 -1.646 1.00 95.81 115 VAL A C 1
ATOM 903 O O . VAL A 1 115 ? 1.695 5.211 -1.512 1.00 95.81 115 VAL A O 1
ATOM 906 N N . LEU A 1 116 ? 0.231 3.768 -0.610 1.00 95.19 116 LEU A N 1
ATOM 907 C CA . LEU A 1 116 ? 0.492 4.114 0.781 1.00 95.19 116 LEU A CA 1
ATOM 908 C C . LEU A 1 116 ? 1.426 3.083 1.416 1.00 95.19 116 LEU A C 1
ATOM 910 O O . LEU A 1 116 ? 1.152 1.884 1.421 1.00 95.19 116 LEU A O 1
ATOM 914 N N . GLY A 1 117 ? 2.537 3.558 1.977 1.00 93.25 117 GLY A N 1
ATOM 915 C CA . GLY A 1 117 ? 3.463 2.709 2.723 1.00 93.25 117 GLY A CA 1
ATOM 916 C C . GLY A 1 117 ? 2.903 2.289 4.085 1.00 93.25 117 GLY A C 1
ATOM 917 O O . GLY A 1 117 ? 2.119 3.013 4.695 1.00 93.25 117 GLY A O 1
ATOM 918 N N . ILE A 1 118 ? 3.374 1.155 4.606 1.00 92.69 118 ILE A N 1
ATOM 919 C CA . ILE A 1 118 ? 3.107 0.711 5.986 1.00 92.69 118 ILE A CA 1
ATOM 920 C C . ILE A 1 118 ? 4.083 1.416 6.938 1.00 92.69 118 ILE A C 1
ATOM 922 O O . ILE A 1 118 ? 4.939 0.812 7.573 1.00 92.69 118 ILE A O 1
ATOM 926 N N . THR A 1 119 ? 4.012 2.743 6.955 1.00 92.75 119 THR A N 1
ATOM 927 C CA . THR A 1 119 ? 4.813 3.617 7.819 1.00 92.75 119 THR A CA 1
ATOM 928 C C . THR A 1 119 ? 3.886 4.589 8.530 1.00 92.75 119 THR A C 1
ATOM 930 O O . THR A 1 119 ? 2.734 4.750 8.125 1.00 92.75 119 THR A O 1
ATOM 933 N N . ARG A 1 120 ? 4.379 5.289 9.556 1.00 89.94 120 ARG A N 1
ATOM 934 C CA . ARG A 1 120 ? 3.587 6.267 10.315 1.00 89.94 120 ARG A CA 1
ATOM 935 C C . ARG A 1 120 ? 2.799 7.232 9.422 1.00 89.94 120 ARG A C 1
ATOM 937 O O . ARG A 1 120 ? 1.595 7.391 9.592 1.00 89.94 120 ARG A O 1
ATOM 944 N N . ASN A 1 121 ? 3.457 7.838 8.434 1.00 89.19 121 ASN A N 1
ATOM 945 C CA . ASN A 1 121 ? 2.814 8.813 7.549 1.00 89.19 121 ASN A CA 1
ATOM 946 C C . ASN A 1 121 ? 1.767 8.164 6.628 1.00 89.19 121 ASN A C 1
ATOM 948 O O . ASN A 1 121 ? 0.766 8.794 6.294 1.00 89.19 121 ASN A O 1
ATOM 952 N N . GLY A 1 122 ? 1.990 6.913 6.214 1.00 91.44 122 GLY A N 1
ATOM 953 C CA . GLY A 1 122 ? 1.014 6.160 5.431 1.00 91.44 122 GLY A CA 1
ATOM 954 C C . GLY A 1 122 ? -0.192 5.739 6.268 1.00 91.44 122 GLY A C 1
ATOM 955 O O . GLY A 1 122 ? -1.325 5.881 5.817 1.00 91.44 122 GLY A O 1
ATOM 956 N N . LEU A 1 123 ? 0.023 5.323 7.519 1.00 91.00 123 LEU A N 1
ATOM 957 C CA . LEU A 1 123 ? -1.039 4.875 8.420 1.00 91.00 123 LEU A CA 1
ATOM 958 C C . LEU A 1 123 ? -2.014 6.004 8.781 1.00 91.00 123 LEU A C 1
ATOM 960 O O . LEU A 1 123 ? -3.224 5.782 8.748 1.00 91.00 123 LEU A O 1
ATOM 964 N N . VAL A 1 124 ? -1.500 7.219 9.023 1.00 91.06 124 VAL A N 1
ATOM 965 C CA . VAL A 1 124 ? -2.313 8.436 9.240 1.00 91.06 124 VAL A CA 1
ATOM 966 C C . VAL A 1 124 ? -3.250 8.699 8.061 1.00 91.06 124 VAL A C 1
ATOM 968 O O . VAL A 1 124 ? -4.390 9.110 8.247 1.00 91.06 124 VAL A O 1
ATOM 971 N N . LYS A 1 125 ? -2.806 8.415 6.831 1.00 90.81 125 LYS A N 1
ATOM 972 C CA . LYS A 1 125 ? -3.668 8.517 5.651 1.00 90.81 125 LYS A CA 1
ATOM 973 C C . LYS A 1 125 ? -4.637 7.347 5.518 1.00 90.81 125 LYS A C 1
ATOM 975 O O . LYS A 1 125 ? -5.692 7.521 4.915 1.00 90.81 125 LYS A O 1
ATOM 980 N N . MET A 1 126 ? -4.311 6.155 6.017 1.00 90.19 126 MET A N 1
ATOM 981 C CA . MET A 1 126 ? -5.149 4.957 5.879 1.00 90.19 126 MET A CA 1
ATOM 982 C C . MET A 1 126 ? -6.323 4.926 6.863 1.00 90.19 126 MET A C 1
ATOM 984 O O . MET A 1 126 ? -7.420 4.516 6.474 1.00 90.19 126 MET A O 1
ATOM 988 N N . LYS A 1 127 ? -6.103 5.327 8.119 1.00 89.50 127 LYS A N 1
ATOM 989 C CA . LYS A 1 127 ? -7.056 5.183 9.229 1.00 89.50 127 LYS A CA 1
ATOM 990 C C . LYS A 1 127 ? -7.278 6.515 9.942 1.00 89.50 127 LYS A C 1
ATOM 992 O O . LYS A 1 127 ? -6.347 7.285 10.115 1.00 89.50 127 LYS A O 1
ATOM 997 N N . GLU A 1 128 ? -8.510 6.741 10.390 1.00 88.94 128 GLU A N 1
ATOM 998 C CA . GLU A 1 128 ? -8.931 8.006 11.015 1.00 88.94 128 GLU A CA 1
ATOM 999 C C . GLU A 1 128 ? -9.000 7.949 12.550 1.00 88.94 128 GLU A C 1
ATOM 1001 O O . GLU A 1 128 ? -9.183 8.984 13.185 1.00 88.94 128 GLU A O 1
ATOM 1006 N N . SER A 1 129 ? -8.875 6.762 13.158 1.00 93.38 129 SER A N 1
ATOM 1007 C CA . SER A 1 129 ? -8.965 6.620 14.616 1.00 93.38 129 SER A CA 1
ATOM 1008 C C . SER A 1 129 ? -7.762 7.253 15.314 1.00 93.38 129 SER A C 1
ATOM 1010 O O . SER A 1 129 ? -6.611 6.909 15.041 1.00 93.38 129 SER A O 1
ATOM 1012 N N . VAL A 1 130 ? -8.046 8.126 16.278 1.00 93.94 130 VAL A N 1
ATOM 1013 C CA . VAL A 1 130 ? -7.033 8.816 17.078 1.00 93.94 130 VAL A CA 1
ATOM 1014 C C . VAL A 1 130 ? -6.334 7.828 18.001 1.00 93.94 130 VAL A C 1
ATOM 1016 O O . VAL A 1 130 ? -5.108 7.839 18.077 1.00 93.94 130 VAL A O 1
ATOM 1019 N N . PHE A 1 131 ? -7.085 6.944 18.665 1.00 94.19 131 PHE A N 1
ATOM 1020 C CA . PHE A 1 131 ? -6.502 5.952 19.572 1.00 94.19 131 PHE A CA 1
ATOM 1021 C C . PHE A 1 131 ? -5.602 4.965 18.832 1.00 94.19 131 PHE A C 1
ATOM 1023 O O . PHE A 1 131 ? -4.520 4.637 19.319 1.00 94.19 131 PHE A O 1
ATOM 1030 N N . LEU A 1 132 ? -5.999 4.545 17.627 1.00 93.19 132 LEU A N 1
ATOM 1031 C CA . LEU A 1 132 ? -5.154 3.709 16.783 1.00 93.19 132 LEU A CA 1
ATOM 1032 C C . LEU A 1 132 ? -3.845 4.422 16.423 1.00 93.19 132 LEU A C 1
ATOM 1034 O O . LEU A 1 132 ? -2.772 3.851 16.616 1.00 93.19 132 LEU A O 1
ATOM 1038 N N . LEU A 1 133 ? -3.915 5.664 15.936 1.00 93.25 133 LEU A N 1
ATOM 1039 C CA . LEU A 1 133 ? -2.727 6.431 15.546 1.00 93.25 133 LEU A CA 1
ATOM 1040 C C . LEU A 1 133 ? -1.813 6.714 16.744 1.00 93.25 133 LEU A C 1
ATOM 1042 O O . LEU A 1 133 ? -0.605 6.497 16.659 1.00 93.25 133 LEU A O 1
ATOM 1046 N N . ALA A 1 134 ? -2.393 7.104 17.880 1.00 93.62 134 ALA A N 1
ATOM 1047 C CA . ALA A 1 134 ? -1.667 7.375 19.113 1.00 93.62 134 ALA A CA 1
ATOM 1048 C C . ALA A 1 134 ? -0.987 6.119 19.694 1.00 93.62 134 ALA A C 1
ATOM 1050 O O . ALA A 1 134 ? 0.063 6.243 20.326 1.00 93.62 134 ALA A O 1
ATOM 1051 N N . SER A 1 135 ? -1.550 4.925 19.461 1.00 93.75 135 SER A N 1
ATOM 1052 C CA . SER A 1 135 ? -0.968 3.644 19.895 1.00 93.75 135 SER A CA 1
ATOM 1053 C C . SER A 1 135 ? 0.217 3.171 19.046 1.00 93.75 135 SER A C 1
ATOM 1055 O O . SER A 1 135 ? 1.017 2.371 19.524 1.00 93.75 135 SER A O 1
ATOM 1057 N N . PHE A 1 136 ? 0.340 3.647 17.800 1.00 89.56 136 PHE A N 1
ATOM 1058 C CA . PHE A 1 136 ? 1.416 3.235 16.898 1.00 89.56 136 PHE A CA 1
ATOM 1059 C C . PHE A 1 136 ? 2.688 4.055 17.136 1.00 89.56 136 PHE A C 1
ATOM 1061 O O . PHE A 1 136 ? 3.714 3.508 17.528 1.00 89.56 136 PHE A O 1
ATOM 1068 N N . GLU A 1 137 ? 2.623 5.374 16.930 1.00 90.62 137 GLU A N 1
ATOM 1069 C CA . GLU A 1 137 ? 3.752 6.292 17.116 1.00 90.62 137 GLU A CA 1
ATOM 1070 C C . GLU A 1 137 ? 3.255 7.720 17.401 1.00 90.62 137 GLU A C 1
ATOM 1072 O O . GLU A 1 137 ? 2.177 8.108 16.963 1.00 90.62 137 GLU A O 1
ATOM 1077 N N . ARG A 1 138 ? 4.079 8.545 18.071 1.00 91.19 138 ARG A N 1
ATOM 1078 C CA . ARG A 1 138 ? 3.783 9.960 18.392 1.00 91.19 138 ARG A CA 1
ATOM 1079 C C . ARG A 1 138 ? 2.432 10.185 19.089 1.00 91.19 138 ARG A C 1
ATOM 1081 O O . ARG A 1 138 ? 1.623 11.022 18.693 1.00 91.19 138 ARG A O 1
ATOM 1088 N N . THR A 1 139 ? 2.238 9.471 20.189 1.00 94.38 139 THR A N 1
ATOM 1089 C CA . THR A 1 139 ? 1.029 9.501 21.021 1.00 94.38 139 THR A CA 1
ATOM 1090 C C . THR A 1 139 ? 0.595 10.915 21.421 1.00 94.38 139 THR A C 1
ATOM 1092 O O . THR A 1 139 ? -0.566 11.270 21.248 1.00 94.38 139 THR A O 1
ATOM 1095 N N . THR A 1 140 ? 1.519 11.745 21.917 1.00 96.31 140 THR A N 1
ATOM 1096 C CA . THR A 1 140 ? 1.202 13.093 22.421 1.00 96.31 140 THR A CA 1
ATOM 1097 C C . THR A 1 140 ? 0.722 14.037 21.327 1.00 96.31 140 THR A C 1
ATOM 1099 O O . THR A 1 140 ? -0.225 14.783 21.551 1.00 96.31 140 THR A O 1
ATOM 1102 N N . ASP A 1 141 ? 1.346 13.985 20.147 1.00 94.75 141 ASP A N 1
ATOM 1103 C CA . ASP A 1 141 ? 0.997 14.850 19.016 1.00 94.75 141 ASP A CA 1
ATOM 1104 C C . ASP A 1 141 ? -0.431 14.547 18.547 1.00 94.75 141 ASP A C 1
ATOM 1106 O O . ASP A 1 141 ? -1.243 15.460 18.419 1.00 94.75 141 ASP A O 1
ATOM 1110 N N . HIS A 1 142 ? -0.758 13.261 18.363 1.00 94.75 142 HIS A N 1
ATOM 1111 C CA . HIS A 1 142 ? -2.082 12.836 17.907 1.00 94.75 142 HIS A CA 1
ATOM 1112 C C . HIS A 1 142 ? -3.186 13.164 18.918 1.00 94.75 142 HIS A C 1
ATOM 1114 O O . HIS A 1 142 ? -4.263 13.601 18.520 1.00 94.75 142 HIS A O 1
ATOM 1120 N N . LEU A 1 143 ? -2.923 13.009 20.219 1.00 95.75 143 LEU A N 1
ATOM 1121 C CA . LEU A 1 143 ? -3.893 13.371 21.256 1.00 95.75 143 LEU A CA 1
ATOM 1122 C C . LEU A 1 143 ? -4.085 14.887 21.368 1.00 95.75 143 LEU A C 1
ATOM 1124 O O . LEU A 1 143 ? -5.217 15.343 21.519 1.00 95.75 143 LEU A O 1
ATOM 1128 N N . TYR A 1 144 ? -3.009 15.671 21.271 1.00 96.81 144 TYR A N 1
ATOM 1129 C CA . TYR A 1 144 ? -3.098 17.130 21.320 1.00 96.81 144 TYR A CA 1
ATOM 1130 C C . TYR A 1 144 ? -3.852 17.684 20.109 1.00 96.81 144 TYR A C 1
ATOM 1132 O O . TYR A 1 144 ? -4.737 18.523 20.260 1.00 96.81 144 TYR A O 1
ATOM 1140 N N . GLU A 1 145 ? -3.546 17.179 18.913 1.00 94.94 145 GLU A N 1
ATOM 1141 C CA . GLU A 1 145 ? -4.227 17.552 17.676 1.00 94.94 145 GLU A CA 1
ATOM 1142 C C . GLU A 1 145 ? -5.718 17.187 17.727 1.00 94.94 145 GLU A C 1
ATOM 1144 O O . GLU A 1 145 ? -6.575 18.026 17.447 1.00 94.94 145 GLU A O 1
ATOM 1149 N N . ALA A 1 146 ? -6.045 15.975 18.179 1.00 95.25 146 ALA A N 1
ATOM 1150 C CA . ALA A 1 146 ? -7.427 15.542 18.351 1.00 95.25 146 ALA A CA 1
ATOM 1151 C C . ALA A 1 146 ? -8.187 16.383 19.387 1.00 95.25 146 ALA A C 1
ATOM 1153 O O . ALA A 1 146 ? -9.346 16.726 19.152 1.00 95.25 146 ALA A O 1
ATOM 1154 N N . ALA A 1 147 ? -7.547 16.749 20.504 1.00 96.31 147 ALA A N 1
ATOM 1155 C CA . ALA A 1 147 ? -8.137 17.623 21.515 1.00 96.31 147 ALA A CA 1
ATOM 1156 C C . ALA A 1 147 ? -8.370 19.040 20.972 1.00 96.31 147 ALA A C 1
ATOM 1158 O O . ALA A 1 147 ? -9.430 19.618 21.203 1.00 96.31 147 ALA A O 1
ATOM 1159 N N . PHE A 1 148 ? -7.414 19.577 20.208 1.00 97.06 148 PHE A N 1
ATOM 1160 C CA . PHE A 1 148 ? -7.518 20.896 19.588 1.00 97.06 148 PHE A CA 1
ATOM 1161 C C . PHE A 1 148 ? -8.658 20.969 18.563 1.00 97.06 148 PHE A C 1
ATOM 1163 O O . PHE A 1 148 ? -9.427 21.928 18.567 1.00 97.06 148 PHE A O 1
ATOM 1170 N N . TYR A 1 149 ? -8.805 19.947 17.713 1.00 96.00 149 TYR A N 1
ATOM 1171 C CA . TYR A 1 149 ? -9.879 19.882 16.715 1.00 96.00 149 TYR A CA 1
ATOM 1172 C C . TYR A 1 149 ? -11.202 19.306 17.248 1.00 96.00 149 TYR A C 1
ATOM 1174 O O . TYR A 1 149 ? -12.195 19.294 16.521 1.00 96.00 149 TYR A O 1
ATOM 1182 N N . GLY A 1 150 ? -11.242 18.817 18.491 1.00 94.81 150 GLY A N 1
ATOM 1183 C CA . GLY A 1 150 ? -12.418 18.153 19.058 1.00 94.81 150 GLY A CA 1
ATOM 1184 C C . GLY A 1 150 ? -12.828 16.889 18.290 1.00 94.81 150 GLY A C 1
ATOM 1185 O O . GLY A 1 150 ? -14.021 16.639 18.093 1.00 94.81 150 GLY A O 1
ATOM 1186 N N . GLN A 1 151 ? -11.853 16.113 17.806 1.00 94.12 151 GLN A N 1
ATOM 1187 C CA . GLN A 1 151 ? -12.095 14.927 16.985 1.00 94.12 151 GLN A CA 1
ATOM 1188 C C . GLN A 1 151 ? -12.806 13.832 17.794 1.00 94.12 151 GLN A C 1
ATOM 1190 O O . GLN A 1 151 ? -12.416 13.509 18.914 1.00 94.12 151 GLN A O 1
ATOM 1195 N N . LYS A 1 152 ? -13.856 13.238 17.214 1.00 93.19 152 LYS A N 1
ATOM 1196 C CA . LYS A 1 152 ? -14.625 12.148 17.834 1.00 93.19 152 LYS A CA 1
ATOM 1197 C C . LYS A 1 152 ? -14.224 10.808 17.229 1.00 93.19 152 LYS A C 1
ATOM 1199 O O . LYS A 1 152 ? -14.345 10.626 16.018 1.00 93.19 152 LYS A O 1
ATOM 1204 N N . ASP A 1 153 ? -13.797 9.874 18.071 1.00 93.25 153 ASP A N 1
ATOM 1205 C CA . ASP A 1 153 ? -13.487 8.502 17.668 1.00 93.25 153 ASP A CA 1
ATOM 1206 C C . ASP A 1 153 ? -14.712 7.591 17.862 1.00 93.25 153 ASP A C 1
ATOM 1208 O O . ASP A 1 153 ? -15.456 7.731 18.832 1.00 93.25 153 ASP A O 1
ATOM 1212 N N . LYS A 1 154 ? -14.938 6.667 16.923 1.00 90.94 154 LYS A N 1
ATOM 1213 C CA . LYS A 1 154 ? -16.075 5.731 16.942 1.00 90.94 154 LYS A CA 1
ATOM 1214 C C . LYS A 1 154 ? -15.782 4.444 17.716 1.00 90.94 154 LYS A C 1
ATOM 1216 O O . LYS A 1 154 ? -16.711 3.661 17.884 1.00 90.94 154 LYS A O 1
ATOM 1221 N N . ILE A 1 155 ? -14.536 4.224 18.155 1.00 92.31 155 ILE A N 1
ATOM 1222 C CA . ILE A 1 155 ? -14.114 3.056 18.954 1.00 92.31 155 ILE A CA 1
ATOM 1223 C C . ILE A 1 155 ? -14.596 1.751 18.299 1.00 92.31 155 ILE A C 1
ATOM 1225 O O . ILE A 1 155 ? -15.362 0.972 18.862 1.00 92.31 155 ILE A O 1
ATOM 1229 N N . SER A 1 156 ? -14.217 1.561 17.038 1.00 90.31 156 SER A N 1
ATOM 1230 C CA . SER A 1 156 ? -14.719 0.453 16.208 1.00 90.31 156 SER A CA 1
ATOM 1231 C C . SER A 1 156 ? -13.614 -0.481 15.729 1.00 90.31 156 SER A C 1
ATOM 1233 O O . SER A 1 156 ? -13.879 -1.632 15.376 1.00 90.31 156 SER A O 1
ATOM 1235 N N . GLY A 1 157 ? -12.379 0.012 15.706 1.00 92.19 157 GLY A N 1
ATOM 1236 C CA . GLY A 1 157 ? -11.179 -0.741 15.421 1.00 92.19 157 GLY A CA 1
ATOM 1237 C C . GLY A 1 157 ? -10.666 -1.498 16.639 1.00 92.19 157 GLY A C 1
ATOM 1238 O O . GLY A 1 157 ? -11.014 -1.241 17.789 1.00 92.19 157 GLY A O 1
ATOM 1239 N N . VAL A 1 158 ? -9.797 -2.463 16.353 1.00 93.50 158 VAL A N 1
ATOM 1240 C CA . VAL A 1 158 ? -9.288 -3.418 17.341 1.00 93.50 158 VAL A CA 1
ATOM 1241 C C . VAL A 1 158 ? -8.525 -2.711 18.463 1.00 93.50 158 VAL A C 1
ATOM 1243 O O . VAL A 1 158 ? -8.800 -2.963 19.632 1.00 93.50 158 VAL A O 1
ATOM 1246 N N . SER A 1 159 ? -7.607 -1.803 18.121 1.00 93.69 159 SER A N 1
ATOM 1247 C CA . SER A 1 159 ? -6.783 -1.103 19.113 1.00 93.69 159 SER A CA 1
ATOM 1248 C C . SER A 1 159 ? -7.620 -0.227 20.042 1.00 93.69 159 SER A C 1
ATOM 1250 O O . SER A 1 159 ? -7.410 -0.246 21.251 1.00 93.69 159 SER A O 1
ATOM 1252 N N . GLU A 1 160 ? -8.602 0.500 19.503 1.00 94.50 160 GLU A N 1
ATOM 1253 C CA . GLU A 1 160 ? -9.471 1.372 20.301 1.00 94.50 160 GLU A CA 1
ATOM 1254 C C . GLU A 1 160 ? -10.330 0.574 21.289 1.00 94.50 160 GLU A C 1
ATOM 1256 O O . GLU A 1 160 ? -10.458 0.956 22.454 1.00 94.50 160 GLU A O 1
ATOM 1261 N N . CYS A 1 161 ? -10.901 -0.551 20.843 1.00 94.69 161 CYS A N 1
ATOM 1262 C CA . CYS A 1 161 ? -11.692 -1.435 21.696 1.00 94.69 161 CYS A CA 1
ATOM 1263 C C . CYS A 1 161 ? -10.849 -2.005 22.843 1.00 94.69 161 CYS A C 1
ATOM 1265 O O . CYS A 1 161 ? -11.298 -1.996 23.984 1.00 94.69 161 CYS A O 1
ATOM 1267 N N . ILE A 1 162 ? -9.611 -2.429 22.563 1.00 95.50 162 ILE A N 1
ATOM 1268 C CA . ILE A 1 162 ? -8.701 -2.957 23.591 1.00 95.50 162 ILE A CA 1
ATOM 1269 C C . ILE A 1 162 ? -8.362 -1.881 24.628 1.00 95.50 162 ILE A C 1
ATOM 1271 O O . ILE A 1 162 ? -8.436 -2.150 25.822 1.00 95.50 162 ILE A O 1
ATOM 1275 N N . ILE A 1 163 ? -8.033 -0.662 24.189 1.00 95.06 163 ILE A N 1
ATOM 1276 C CA . ILE A 1 163 ? -7.687 0.449 25.092 1.00 95.06 163 ILE A CA 1
ATOM 1277 C C . ILE A 1 163 ? -8.875 0.830 25.988 1.00 95.06 163 ILE A C 1
ATOM 1279 O O . ILE A 1 163 ? -8.689 1.146 27.158 1.00 95.06 163 ILE A O 1
ATOM 1283 N N . THR A 1 164 ? -10.092 0.798 25.443 1.00 94.50 164 THR A N 1
ATOM 1284 C CA . THR A 1 164 ? -11.320 1.194 26.156 1.00 94.50 164 THR A CA 1
ATOM 1285 C C . THR A 1 164 ? -11.969 0.059 26.951 1.00 94.50 164 THR A C 1
ATOM 1287 O O . THR A 1 164 ? -12.922 0.310 27.680 1.00 94.50 164 THR A O 1
ATOM 1290 N N . GLY A 1 165 ? -11.484 -1.180 26.820 1.00 94.69 165 GLY A N 1
ATOM 1291 C CA . GLY A 1 165 ? -12.076 -2.358 27.464 1.00 94.69 165 GLY A CA 1
ATOM 1292 C C . GLY A 1 165 ? -13.377 -2.855 26.818 1.00 94.69 165 GLY A C 1
ATOM 1293 O O . GLY A 1 165 ? -14.090 -3.660 27.414 1.00 94.69 165 GLY A O 1
ATOM 1294 N N . ASN A 1 166 ? -13.699 -2.405 25.603 1.00 92.00 166 ASN A N 1
ATOM 1295 C CA . ASN A 1 166 ? -14.891 -2.833 24.871 1.00 92.00 166 ASN A CA 1
ATOM 1296 C C . ASN A 1 166 ? -14.648 -4.143 24.094 1.00 92.00 166 ASN A C 1
ATOM 1298 O O . ASN A 1 166 ? -13.544 -4.369 23.587 1.00 92.00 166 ASN A O 1
ATOM 1302 N N . PRO A 1 167 ? -15.670 -5.006 23.917 1.00 92.12 167 PRO A N 1
ATOM 1303 C CA . PRO A 1 167 ? -15.537 -6.205 23.094 1.00 92.12 167 PRO A CA 1
ATOM 1304 C C . PRO A 1 167 ? -15.301 -5.842 21.619 1.00 92.12 167 PRO A C 1
ATOM 1306 O O . PRO A 1 167 ? -15.991 -5.000 21.045 1.00 92.12 167 PRO A O 1
ATOM 1309 N N . ILE A 1 168 ? -14.330 -6.507 20.992 1.00 94.50 168 ILE A N 1
ATOM 1310 C CA . ILE A 1 168 ? -13.930 -6.256 19.602 1.00 94.50 168 ILE A CA 1
ATOM 1311 C C . ILE A 1 168 ? -14.986 -6.823 18.636 1.00 94.50 168 ILE A C 1
ATOM 1313 O O . ILE A 1 168 ? -15.456 -7.944 18.804 1.00 94.50 168 ILE A O 1
ATOM 1317 N N . SER A 1 169 ? -15.311 -6.084 17.572 1.00 89.62 169 SER A N 1
ATOM 1318 C CA . SER A 1 169 ? -16.359 -6.418 16.588 1.00 89.62 169 SER A CA 1
ATOM 1319 C C . SER A 1 169 ? -15.980 -7.472 15.530 1.00 89.62 169 SER A C 1
ATOM 1321 O O . SER A 1 169 ? -16.792 -7.790 14.660 1.00 89.62 169 SER A O 1
ATOM 1323 N N . ILE A 1 170 ? -14.765 -8.030 15.577 1.00 93.50 170 ILE A N 1
ATOM 1324 C CA . ILE A 1 170 ? -14.284 -9.059 14.638 1.00 93.50 170 ILE A CA 1
ATOM 1325 C C . ILE A 1 170 ? -14.225 -10.443 15.296 1.00 93.50 170 ILE A C 1
ATOM 1327 O O . ILE A 1 170 ? -14.110 -10.572 16.513 1.00 93.50 170 ILE A O 1
ATOM 1331 N N . GLY A 1 171 ? -14.288 -11.503 14.486 1.00 93.50 171 GLY A N 1
ATOM 1332 C CA . GLY A 1 171 ? -14.237 -12.879 14.983 1.00 93.50 171 GLY A CA 1
ATOM 1333 C C . GLY A 1 171 ? -15.491 -13.248 15.779 1.00 93.50 171 GLY A C 1
ATOM 1334 O O . GLY A 1 171 ? -16.602 -13.186 15.256 1.00 93.50 171 GLY A O 1
ATOM 1335 N N . THR A 1 172 ? -15.322 -13.641 17.041 1.00 93.00 172 THR A N 1
ATOM 1336 C CA . THR A 1 172 ? -16.425 -14.058 17.925 1.00 93.00 172 THR A CA 1
ATOM 1337 C C . THR A 1 172 ? -17.355 -12.910 18.313 1.00 93.00 172 THR A C 1
ATOM 1339 O O . THR A 1 172 ? -18.534 -13.151 18.548 1.00 93.00 172 THR A O 1
ATOM 1342 N N . GLY A 1 173 ? -16.865 -11.667 18.331 1.00 90.25 173 GLY A N 1
ATOM 1343 C CA . GLY A 1 173 ? -17.680 -10.486 18.628 1.00 90.25 173 GLY A CA 1
ATOM 1344 C C . GLY A 1 173 ? -18.491 -9.952 17.440 1.00 90.25 173 GLY A C 1
ATOM 1345 O O . GLY A 1 173 ? -19.201 -8.961 17.584 1.00 90.25 173 GLY A O 1
ATOM 1346 N N . MET A 1 174 ? -18.416 -10.596 16.267 1.00 93.88 174 MET A N 1
ATOM 1347 C CA . MET A 1 174 ? -19.124 -10.160 15.054 1.00 93.88 174 MET A CA 1
ATOM 1348 C C . MET A 1 174 ? -20.645 -10.381 15.124 1.00 93.88 174 MET A C 1
ATOM 1350 O O . MET A 1 174 ? -21.401 -9.739 14.395 1.00 93.88 174 MET A O 1
ATOM 1354 N N . PHE A 1 175 ? -21.115 -11.287 15.983 1.00 92.69 175 PHE A N 1
ATOM 1355 C CA . PHE A 1 175 ? -22.535 -11.585 16.146 1.00 92.69 175 PHE A CA 1
ATOM 1356 C C . PHE A 1 175 ? -22.963 -11.441 17.605 1.00 92.69 175 PHE A C 1
ATOM 1358 O O . PHE A 1 175 ? -22.192 -11.671 18.532 1.00 92.69 175 PHE A O 1
ATOM 1365 N N . LYS A 1 176 ? -24.230 -11.073 17.808 1.00 91.56 176 LYS A N 1
ATOM 1366 C CA . LYS A 1 176 ? -24.849 -11.041 19.134 1.00 91.56 176 LYS A CA 1
ATOM 1367 C C . LYS A 1 176 ? -25.599 -12.342 19.369 1.00 91.56 176 LYS A C 1
ATOM 1369 O O . LYS A 1 176 ? -26.317 -12.817 18.489 1.00 91.56 176 LYS A O 1
ATOM 1374 N N . ILE A 1 177 ? -25.452 -12.895 20.564 1.00 91.75 177 ILE A N 1
ATOM 1375 C CA . ILE A 1 177 ? -26.212 -14.064 20.996 1.00 91.75 177 ILE A CA 1
ATOM 1376 C C . ILE A 1 177 ? -27.508 -13.556 21.616 1.00 91.75 177 IL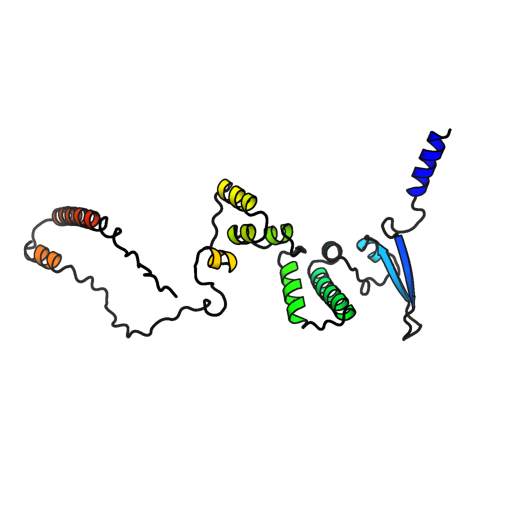E A C 1
ATOM 1378 O O . ILE A 1 177 ? -27.491 -12.743 22.537 1.00 91.75 177 ILE A O 1
ATOM 1382 N N . LEU A 1 178 ? -28.636 -14.017 21.085 1.00 91.75 178 LEU A N 1
ATOM 1383 C CA . LEU A 1 178 ? -29.952 -13.733 21.639 1.00 91.75 178 LEU A CA 1
ATOM 1384 C C . LEU A 1 178 ? -30.459 -14.989 22.334 1.00 91.75 178 LEU A C 1
ATOM 1386 O O . LEU A 1 178 ? -30.572 -16.046 21.711 1.00 91.75 178 LEU A O 1
ATOM 1390 N N . THR A 1 179 ? -30.797 -14.871 23.612 1.00 91.06 179 THR A N 1
ATOM 1391 C CA . THR A 1 179 ? -31.458 -15.957 24.332 1.00 91.06 179 THR A CA 1
ATOM 1392 C C . THR A 1 179 ? -32.882 -16.104 23.807 1.00 91.06 179 THR A C 1
ATOM 1394 O O . THR A 1 179 ? -33.651 -15.140 23.783 1.00 91.06 179 THR A O 1
ATOM 1397 N N . GLN A 1 180 ? -33.261 -17.315 23.394 1.00 78.69 180 GLN A N 1
ATOM 1398 C CA . GLN A 1 180 ? -34.646 -17.633 23.048 1.00 78.69 180 GLN A CA 1
ATOM 1399 C C . GLN A 1 180 ? -35.489 -17.754 24.324 1.00 78.69 180 GLN A C 1
ATOM 1401 O O . GLN A 1 180 ? -35.825 -18.846 24.774 1.00 78.69 180 GLN A O 1
ATOM 1406 N N . GLY A 1 181 ? -35.846 -16.616 24.917 1.00 78.69 181 GLY A N 1
ATOM 1407 C CA . GLY A 1 181 ? -36.970 -16.559 25.844 1.00 78.69 181 GLY A CA 1
ATOM 1408 C C . GLY A 1 181 ? -38.270 -16.739 25.062 1.00 78.69 181 GLY A C 1
ATOM 1409 O O . GLY A 1 181 ? -38.435 -16.147 23.989 1.00 78.69 181 GLY A O 1
ATOM 1410 N N . LYS A 1 182 ? -39.215 -17.536 25.578 1.00 63.16 182 LYS A N 1
ATOM 1411 C CA . LYS A 1 182 ? -40.607 -17.438 25.122 1.00 63.16 182 LYS A CA 1
ATOM 1412 C C . LYS A 1 182 ? -41.009 -15.979 25.310 1.00 63.16 182 LYS A C 1
ATOM 1414 O O . LYS A 1 182 ? -41.126 -15.521 26.440 1.00 63.16 182 LYS A O 1
ATOM 1419 N N . LYS A 1 183 ? -41.196 -15.245 24.211 1.00 59.66 183 LYS A N 1
ATOM 1420 C CA . LYS A 1 183 ? -41.905 -13.970 24.250 1.00 59.66 183 LYS A CA 1
ATOM 1421 C C . LYS A 1 183 ? -43.332 -14.291 24.673 1.00 59.66 183 LYS A C 1
ATOM 1423 O O . LYS A 1 183 ? -44.188 -14.521 23.819 1.00 59.66 183 LYS A O 1
ATOM 1428 N N . GLU A 1 184 ? -43.601 -14.309 25.973 1.00 55.25 184 GLU A N 1
ATOM 1429 C CA . GLU A 1 184 ? -44.894 -13.817 26.410 1.00 55.25 184 GLU A CA 1
ATOM 1430 C C . GLU A 1 184 ? -44.965 -12.409 25.836 1.00 55.25 184 GLU A C 1
ATOM 1432 O O . GLU A 1 184 ? -44.157 -11.535 26.143 1.00 55.25 184 GLU A O 1
ATOM 1437 N N . ARG A 1 185 ? -45.833 -12.238 24.838 1.00 50.44 185 ARG A N 1
ATOM 1438 C CA . ARG A 1 185 ? -46.226 -10.912 24.401 1.00 50.44 185 ARG A CA 1
ATOM 1439 C C . ARG A 1 185 ? -46.942 -10.313 25.602 1.00 50.44 185 ARG A C 1
ATOM 1441 O O . ARG A 1 185 ? -48.164 -10.391 25.670 1.00 50.44 185 ARG A O 1
ATOM 1448 N N . THR A 1 186 ? -46.205 -9.715 26.530 1.00 49.19 186 THR A N 1
ATOM 1449 C CA . THR A 1 186 ? -46.752 -8.628 27.320 1.00 49.19 186 THR A CA 1
ATOM 1450 C C . THR A 1 186 ? -47.054 -7.569 26.277 1.00 49.19 186 THR A C 1
ATOM 1452 O O . THR A 1 186 ? -46.183 -6.832 25.815 1.00 49.19 186 THR A O 1
ATOM 1455 N N . GLN A 1 187 ? -48.285 -7.597 25.764 1.00 48.25 187 GLN A N 1
ATOM 1456 C CA . GLN A 1 187 ? -48.863 -6.396 25.208 1.00 48.25 187 GLN A CA 1
ATOM 1457 C C . GLN A 1 187 ? -48.606 -5.351 26.278 1.00 48.25 187 GLN A C 1
ATOM 1459 O O . GLN A 1 187 ? -48.986 -5.547 27.430 1.00 48.25 187 GLN A O 1
ATOM 1464 N N . SER A 1 188 ? -47.913 -4.285 25.915 1.00 47.06 188 SER A N 1
ATOM 1465 C CA . SER A 1 188 ? -47.910 -3.063 26.690 1.00 47.06 188 SER A CA 1
ATOM 1466 C C . SER A 1 188 ? -49.340 -2.507 26.695 1.00 47.06 188 SER A C 1
ATOM 1468 O O . SER A 1 188 ? -49.616 -1.473 26.095 1.00 47.06 188 SER A O 1
ATOM 1470 N N . ASN A 1 189 ? -50.276 -3.190 27.355 1.00 44.84 189 ASN A N 1
ATOM 1471 C CA . ASN A 1 189 ? -51.178 -2.460 28.208 1.00 44.84 189 ASN A CA 1
ATOM 1472 C C . ASN A 1 189 ? -50.238 -1.888 29.253 1.00 44.84 189 ASN A C 1
ATOM 1474 O O . ASN A 1 189 ? -49.693 -2.625 30.069 1.00 44.84 189 ASN A O 1
ATOM 1478 N N . ARG A 1 190 ? -49.971 -0.583 29.154 1.00 45.84 190 ARG A N 1
ATOM 1479 C CA . ARG A 1 190 ? -49.642 0.187 30.344 1.00 45.84 190 ARG A CA 1
ATOM 1480 C C . ARG A 1 190 ? -50.716 -0.204 31.347 1.00 45.84 190 ARG A C 1
ATOM 1482 O O . ARG A 1 190 ? -51.867 0.202 31.195 1.00 45.84 190 ARG A O 1
ATOM 1489 N N . GLU A 1 191 ? -50.389 -1.097 32.268 1.00 49.22 191 GLU A N 1
ATOM 1490 C CA . GLU A 1 191 ? -51.198 -1.266 33.452 1.00 49.22 191 GLU A CA 1
ATOM 1491 C C . GLU A 1 191 ? -51.057 0.076 34.153 1.00 49.22 191 GL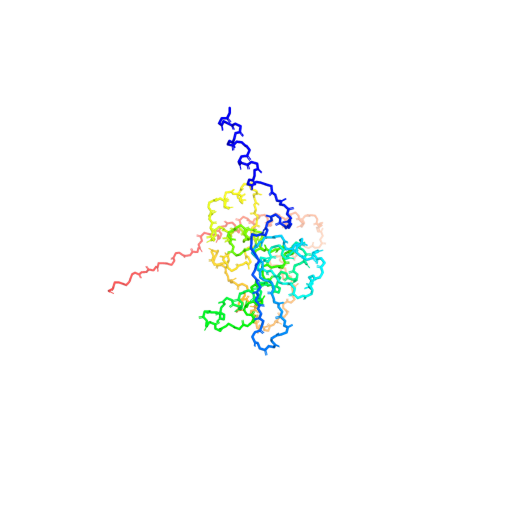U A C 1
ATOM 1493 O O . GLU A 1 191 ? -50.039 0.359 34.772 1.00 49.22 191 GLU A O 1
ATOM 1498 N N . THR A 1 192 ? -52.025 0.964 33.912 1.00 52.25 192 THR A N 1
ATOM 1499 C CA . THR A 1 192 ? -52.219 2.183 34.695 1.00 52.25 192 THR A CA 1
ATOM 1500 C C . THR A 1 192 ? -52.020 1.791 36.146 1.00 52.25 192 THR A C 1
ATOM 1502 O O . THR A 1 192 ? -52.696 0.859 36.612 1.00 52.25 192 THR A O 1
ATOM 1505 N N . ASN A 1 193 ? -51.058 2.440 36.802 1.00 55.62 193 ASN A N 1
ATOM 1506 C CA . ASN A 1 193 ? -50.627 2.099 38.148 1.00 55.62 193 ASN A CA 1
ATOM 1507 C C . ASN A 1 193 ? -51.859 1.944 39.051 1.00 55.62 193 ASN A C 1
ATOM 1509 O O . ASN A 1 193 ? -52.865 2.639 38.882 1.00 55.62 193 ASN A O 1
ATOM 1513 N N . LEU A 1 194 ? -51.812 1.016 40.012 1.00 55.47 194 LEU A N 1
ATOM 1514 C CA . LEU A 1 194 ? -52.956 0.714 40.888 1.00 55.47 194 LEU A CA 1
ATOM 1515 C C . LEU A 1 194 ? -53.518 1.985 41.562 1.00 55.47 194 LEU A C 1
ATOM 1517 O O . LEU A 1 194 ? -54.725 2.095 41.782 1.00 55.47 194 LEU A O 1
ATOM 1521 N N . PHE A 1 195 ? -52.638 2.958 41.816 1.00 54.44 195 PHE A N 1
ATOM 1522 C CA . PHE A 1 195 ? -52.976 4.297 42.284 1.00 54.44 195 PHE A CA 1
ATOM 1523 C C . PHE A 1 195 ? -53.806 5.097 41.275 1.00 54.44 195 PHE A C 1
ATOM 1525 O O . PHE A 1 195 ? -54.864 5.580 41.652 1.00 54.44 195 PHE A O 1
ATOM 1532 N N . GLU A 1 196 ? -53.428 5.142 39.996 1.00 54.91 196 GLU A N 1
ATOM 1533 C CA . GLU A 1 196 ? -54.161 5.825 38.915 1.00 54.91 196 GLU A CA 1
ATOM 1534 C C . GLU A 1 196 ? -55.607 5.306 38.788 1.00 54.91 196 GLU A C 1
ATOM 1536 O O . GLU A 1 196 ? -56.559 6.078 38.658 1.00 54.91 196 GLU A O 1
ATOM 1541 N N . ARG A 1 197 ? -55.805 3.987 38.933 1.00 53.12 197 ARG A N 1
ATOM 1542 C CA . ARG A 1 197 ? -57.147 3.372 38.968 1.00 53.12 197 ARG A CA 1
ATOM 1543 C C . ARG A 1 197 ? -57.963 3.787 40.197 1.00 53.12 197 ARG A C 1
ATOM 1545 O O . ARG A 1 197 ? -59.188 3.900 40.107 1.00 53.12 197 ARG A O 1
ATOM 1552 N N . LEU A 1 198 ? -57.319 4.000 41.344 1.00 54.41 198 LEU A N 1
ATOM 1553 C CA . LEU A 1 198 ? -57.966 4.452 42.580 1.00 54.41 198 LEU A CA 1
ATOM 1554 C C . LEU A 1 198 ? -58.311 5.948 42.537 1.00 54.41 198 LEU A C 1
ATOM 1556 O O . LEU A 1 198 ? -59.375 6.331 43.023 1.00 54.41 198 LEU A O 1
ATOM 1560 N N . THR A 1 199 ? -57.480 6.783 41.910 1.00 54.16 199 THR A N 1
ATOM 1561 C CA . THR A 1 199 ? -57.765 8.214 41.721 1.00 54.16 199 THR A CA 1
ATOM 1562 C C . THR A 1 199 ? -58.929 8.413 40.750 1.00 54.16 199 THR A C 1
ATOM 1564 O O . THR A 1 199 ? -59.884 9.116 41.074 1.00 54.16 199 THR A O 1
ATOM 1567 N N . ILE A 1 200 ? -58.924 7.708 39.611 1.00 55.72 200 ILE A N 1
ATOM 1568 C CA . ILE A 1 200 ? -59.986 7.787 38.590 1.00 55.72 200 ILE A CA 1
ATOM 1569 C C . ILE A 1 200 ? -61.328 7.244 39.110 1.00 55.72 200 ILE A C 1
ATOM 1571 O O . ILE A 1 200 ? -62.384 7.743 38.736 1.00 55.72 200 ILE A O 1
ATOM 1575 N N . SER A 1 201 ? -61.320 6.245 39.998 1.00 54.50 201 SER A N 1
ATOM 1576 C CA . SER A 1 201 ? -62.560 5.714 40.593 1.00 54.50 201 SER A CA 1
ATOM 1577 C C . SER A 1 201 ? -63.124 6.575 41.728 1.00 54.50 201 SER A C 1
ATOM 1579 O O . SER A 1 201 ? -64.325 6.510 41.992 1.00 54.50 201 SER A O 1
ATOM 1581 N N . ARG A 1 202 ? -62.293 7.397 42.387 1.00 49.62 202 ARG A N 1
ATOM 1582 C CA . ARG A 1 202 ? -62.738 8.366 43.404 1.00 49.62 202 ARG A CA 1
ATOM 1583 C C . ARG A 1 202 ? -63.214 9.691 42.800 1.00 49.62 202 ARG A C 1
ATOM 1585 O O . ARG A 1 202 ? -64.107 10.314 43.371 1.00 49.62 202 ARG A O 1
ATOM 1592 N N . LEU A 1 203 ? -62.682 10.100 41.648 1.00 50.78 203 LEU A N 1
ATOM 1593 C CA . LEU A 1 203 ? -63.176 11.241 40.871 1.00 50.78 203 LEU A CA 1
ATOM 1594 C C . LEU A 1 203 ? -64.338 10.802 39.967 1.00 50.78 203 LEU A C 1
ATOM 1596 O O . LEU A 1 203 ? -64.165 10.406 38.818 1.00 50.78 203 LEU A O 1
ATOM 1600 N N . GLY A 1 204 ? -65.558 10.854 40.497 1.00 48.25 204 GLY A N 1
ATOM 1601 C CA . GLY A 1 204 ? -66.762 10.588 39.713 1.00 48.25 204 GLY A CA 1
ATOM 1602 C C . GLY A 1 204 ? -66.961 11.609 38.584 1.00 48.25 204 GLY A C 1
ATOM 1603 O O . GLY A 1 204 ? -67.277 12.756 38.867 1.00 48.25 204 GLY A O 1
ATOM 1604 N N . ALA A 1 205 ? -66.796 11.161 37.335 1.00 44.06 205 ALA A N 1
ATOM 1605 C CA . ALA A 1 205 ? -67.359 11.589 36.036 1.00 44.06 205 ALA A CA 1
ATOM 1606 C C . ALA A 1 205 ? -67.662 13.074 35.687 1.00 44.06 205 ALA A C 1
ATOM 1608 O O . ALA A 1 205 ? -68.137 13.294 34.577 1.00 44.06 205 ALA A O 1
ATOM 1609 N N . ASN A 1 206 ? -67.406 14.083 36.528 1.00 45.50 206 ASN A N 1
ATOM 1610 C CA . ASN A 1 206 ? -67.878 15.461 36.299 1.00 45.50 206 ASN A CA 1
ATOM 1611 C C . ASN A 1 206 ? -66.860 16.592 36.570 1.00 45.50 206 ASN A C 1
ATOM 1613 O O . ASN A 1 206 ? -67.264 17.753 36.576 1.00 45.50 206 ASN A O 1
ATOM 1617 N N . SER A 1 207 ? -65.567 16.321 36.757 1.00 53.12 207 SER A N 1
ATOM 1618 C CA . SER A 1 207 ? -64.537 17.380 36.786 1.00 53.12 207 SER A CA 1
ATOM 1619 C C . SER A 1 207 ? -63.806 17.503 35.446 1.00 53.12 207 SER A C 1
ATOM 1621 O O . SER A 1 207 ? -63.671 16.531 34.697 1.00 53.12 207 SER A O 1
ATOM 1623 N N . SER A 1 208 ? -63.406 18.730 35.103 1.00 53.50 208 SER A N 1
ATOM 1624 C CA . SER A 1 208 ? -62.847 19.075 33.797 1.00 53.50 208 SER A CA 1
ATOM 1625 C C . SER A 1 208 ? -61.454 18.450 33.583 1.00 53.50 208 SER A C 1
ATOM 1627 O O . SER A 1 208 ? -60.696 18.274 34.538 1.00 53.50 208 SER A O 1
ATOM 1629 N N . PRO A 1 209 ? -61.075 18.133 32.327 1.00 55.50 209 PRO A N 1
ATOM 1630 C CA . PRO A 1 209 ? -59.810 17.455 32.008 1.00 55.50 209 PRO A CA 1
ATOM 1631 C C . PRO A 1 209 ? -58.543 18.214 32.435 1.00 55.50 209 PRO A C 1
ATOM 1633 O O . PRO A 1 209 ? -57.475 17.614 32.542 1.00 55.50 209 PRO A O 1
ATOM 1636 N N . GLU A 1 210 ? -58.652 19.522 32.670 1.00 53.50 210 GLU A N 1
ATOM 1637 C CA . GLU A 1 210 ? -57.526 20.397 33.003 1.00 53.50 210 GLU A CA 1
ATOM 1638 C C . GLU A 1 210 ? -57.056 20.207 34.456 1.00 53.50 210 GLU A C 1
ATOM 1640 O O . GLU A 1 210 ? -55.851 20.132 34.692 1.00 53.50 210 GLU A O 1
ATOM 1645 N N . GLU A 1 211 ? -57.970 20.001 35.413 1.00 54.38 211 GLU A N 1
ATOM 1646 C CA . GLU A 1 211 ? -57.629 19.783 36.833 1.00 54.38 211 GLU A CA 1
ATOM 1647 C C . GLU A 1 211 ? -56.924 18.437 37.059 1.00 54.38 211 GLU A C 1
ATOM 1649 O O . GLU A 1 211 ? -56.003 18.328 37.867 1.00 54.38 211 GLU A O 1
ATOM 1654 N N . ILE A 1 212 ? -57.308 17.417 36.285 1.00 54.16 212 ILE A N 1
ATOM 1655 C CA . ILE A 1 212 ? -56.689 16.085 36.315 1.00 54.16 212 ILE A CA 1
ATOM 1656 C C . ILE A 1 212 ? -55.269 16.142 35.731 1.00 54.16 212 ILE A C 1
ATOM 1658 O O . ILE A 1 212 ? -54.373 15.459 36.221 1.00 54.16 212 ILE A O 1
ATOM 1662 N N . SER A 1 213 ? -55.045 16.979 34.712 1.00 54.78 213 SER A N 1
ATOM 1663 C CA . SER A 1 213 ? -53.733 17.138 34.075 1.00 54.78 213 SER A CA 1
ATOM 1664 C C . SER A 1 213 ? -52.729 17.933 34.916 1.00 54.78 213 SER A C 1
ATOM 1666 O O . SER A 1 213 ? -51.541 17.628 34.866 1.00 54.78 213 SER A O 1
ATOM 1668 N N . ALA A 1 214 ? -53.195 18.899 35.716 1.00 60.44 214 ALA A N 1
ATOM 1669 C CA . ALA A 1 214 ? -52.340 19.674 36.613 1.00 60.44 214 ALA A CA 1
ATOM 1670 C C . ALA A 1 214 ? -51.818 18.806 37.773 1.00 60.44 214 ALA A C 1
ATOM 1672 O O . ALA A 1 214 ? -50.615 18.722 37.983 1.00 60.44 214 ALA A O 1
ATOM 1673 N N . LEU A 1 215 ? -52.704 18.044 38.425 1.00 55.25 215 LEU A N 1
ATOM 1674 C CA . LEU A 1 215 ? -52.330 17.149 39.530 1.00 55.25 215 LEU A CA 1
ATOM 1675 C C . LEU A 1 215 ? -51.478 15.945 39.087 1.00 55.25 215 LEU A C 1
ATOM 1677 O O . LEU A 1 215 ? -50.677 15.439 39.864 1.00 55.25 215 LEU A O 1
ATOM 1681 N N . LEU A 1 216 ? -51.625 15.477 37.841 1.00 55.53 216 LEU A N 1
ATOM 1682 C CA . LEU A 1 216 ? -50.768 14.424 37.274 1.00 55.53 216 LEU A CA 1
ATOM 1683 C C . LEU A 1 216 ? -49.354 14.907 36.931 1.00 55.53 216 LEU A C 1
ATOM 1685 O O . LEU A 1 216 ? -48.459 14.074 36.803 1.00 55.53 216 LEU A O 1
ATOM 1689 N N . ASN A 1 217 ? -49.159 16.212 36.741 1.00 56.06 217 ASN A N 1
ATOM 1690 C CA . ASN A 1 217 ? -47.830 16.780 36.543 1.00 56.06 217 ASN A CA 1
ATOM 1691 C C . ASN A 1 217 ? -47.145 17.045 37.888 1.00 56.06 217 ASN A C 1
ATOM 1693 O O . ASN A 1 217 ? -45.972 16.716 38.006 1.00 56.06 217 ASN A O 1
ATOM 1697 N N . ASP A 1 218 ? -47.886 17.484 38.911 1.00 54.22 218 ASP A N 1
ATOM 1698 C CA . ASP A 1 218 ? -47.341 17.662 40.267 1.00 54.22 218 ASP A CA 1
ATOM 1699 C C . ASP A 1 218 ? -46.814 16.338 40.865 1.00 54.22 218 ASP A C 1
ATOM 1701 O O . ASP A 1 218 ? -45.790 16.322 41.535 1.00 54.22 218 ASP A O 1
ATOM 1705 N N . ILE A 1 219 ? -47.459 15.201 40.568 1.00 53.50 219 ILE A N 1
ATOM 1706 C CA . ILE A 1 219 ? -47.001 13.871 41.027 1.00 53.50 219 ILE A CA 1
ATOM 1707 C C . ILE A 1 219 ? -45.761 13.388 40.251 1.00 53.50 219 ILE A C 1
ATOM 1709 O O . ILE A 1 219 ? -44.951 12.640 40.787 1.00 53.50 219 ILE A O 1
ATOM 1713 N N . LYS A 1 220 ? -45.581 13.813 38.993 1.00 52.72 220 LYS A N 1
ATOM 1714 C CA . LYS A 1 220 ? -44.393 13.448 38.202 1.00 52.72 220 LYS A CA 1
ATOM 1715 C C . LYS A 1 220 ? -43.143 14.212 38.625 1.00 52.72 220 LYS A C 1
ATOM 1717 O O . LYS A 1 220 ? -42.053 13.677 38.466 1.00 52.72 220 LYS A O 1
ATOM 1722 N N . GLU A 1 221 ? -43.295 15.429 39.146 1.00 51.38 221 GLU A N 1
ATOM 1723 C CA . GLU A 1 221 ? -42.160 16.200 39.663 1.00 51.38 221 GLU A CA 1
ATOM 1724 C C . GLU A 1 221 ? -41.601 15.601 40.970 1.00 51.38 221 GLU A C 1
ATOM 1726 O O . GLU A 1 221 ? -40.395 15.669 41.186 1.00 51.38 221 GLU A O 1
ATOM 1731 N N . GLU A 1 222 ? -42.418 14.929 41.795 1.00 47.69 222 GLU A N 1
ATOM 1732 C CA . GLU A 1 222 ? -41.934 14.229 43.004 1.00 47.69 222 GLU A CA 1
ATOM 1733 C C . GLU A 1 222 ? -41.176 12.919 42.691 1.00 47.69 222 GLU A C 1
ATOM 1735 O O . GLU A 1 222 ? -40.239 12.567 43.410 1.00 47.69 222 GLU A O 1
ATOM 1740 N N . ASP A 1 223 ? -41.526 12.209 41.610 1.00 45.91 223 ASP A N 1
ATOM 1741 C CA . ASP A 1 223 ? -40.844 10.964 41.217 1.00 45.91 223 ASP A CA 1
ATOM 1742 C C . ASP A 1 223 ? -39.439 11.232 40.626 1.00 45.91 223 ASP A C 1
ATOM 1744 O O . ASP A 1 223 ? -38.510 10.462 40.888 1.00 45.91 223 ASP A O 1
ATOM 1748 N N . GLU A 1 224 ? -39.235 12.344 39.903 1.00 46.50 224 GLU A N 1
ATOM 1749 C CA . GLU A 1 224 ? -37.920 12.712 39.338 1.00 46.50 224 GLU A CA 1
ATOM 1750 C C . GLU A 1 224 ? -36.880 13.095 40.415 1.00 46.50 224 GLU A C 1
ATOM 1752 O O . GLU A 1 224 ? -35.682 12.887 40.209 1.00 46.50 224 GLU A O 1
ATOM 1757 N N . GLU A 1 225 ? -37.297 13.578 41.594 1.00 43.91 225 GLU A N 1
ATOM 1758 C CA . GLU A 1 225 ? -36.376 13.825 42.722 1.00 43.91 225 GLU A CA 1
ATOM 1759 C C . GLU A 1 225 ? -35.899 12.528 43.405 1.00 43.91 225 GLU A C 1
ATOM 1761 O O . GLU A 1 225 ? -34.856 12.522 44.066 1.00 43.91 225 GLU A O 1
ATOM 1766 N N . SER A 1 226 ? -36.617 11.413 43.225 1.00 43.09 226 SER A N 1
ATOM 1767 C CA . SER A 1 226 ? -36.279 10.125 43.845 1.00 43.09 226 SER A CA 1
ATOM 1768 C C . SER A 1 226 ? -35.241 9.312 43.058 1.00 43.09 226 SER A C 1
ATOM 1770 O O . SER A 1 226 ? -34.429 8.620 43.671 1.00 43.09 226 SER A O 1
ATOM 1772 N N . GLU A 1 227 ? -35.179 9.463 41.728 1.00 41.75 227 GLU A N 1
ATOM 1773 C CA . GLU A 1 227 ? -34.215 8.748 40.871 1.00 41.75 227 GLU A CA 1
ATOM 1774 C C . GLU A 1 227 ? -32.774 9.296 40.975 1.00 41.75 227 GLU A C 1
ATOM 1776 O O . GLU A 1 227 ? -31.832 8.616 40.576 1.00 41.75 227 GLU A O 1
ATOM 1781 N N . MET A 1 228 ? -32.552 10.483 41.562 1.00 41.16 228 MET A N 1
ATOM 1782 C CA . MET A 1 228 ? -31.197 11.038 41.754 1.00 41.16 228 MET A CA 1
ATOM 1783 C C . MET A 1 228 ? -30.426 10.471 42.964 1.00 41.16 228 MET A C 1
ATOM 1785 O O . MET A 1 228 ? -29.265 10.836 43.152 1.00 41.16 228 MET A O 1
ATOM 1789 N N . ASN A 1 229 ? -31.024 9.594 43.780 1.00 41.16 229 ASN A N 1
ATOM 1790 C CA . ASN A 1 229 ? -30.384 9.073 45.000 1.00 41.16 229 ASN A CA 1
ATOM 1791 C C . ASN A 1 229 ? -29.794 7.652 44.879 1.00 41.16 229 ASN A C 1
ATOM 1793 O O . ASN A 1 229 ? -29.084 7.237 45.792 1.00 41.16 229 ASN A O 1
ATOM 1797 N N . ASP A 1 230 ? -30.017 6.928 43.775 1.00 38.62 230 ASP A N 1
ATOM 1798 C CA . ASP A 1 230 ? -29.658 5.498 43.672 1.00 38.62 230 ASP A CA 1
ATOM 1799 C C . ASP A 1 230 ? -28.292 5.201 43.003 1.00 38.62 230 ASP A C 1
ATOM 1801 O O . ASP A 1 230 ? -27.861 4.049 42.967 1.00 38.62 230 ASP A O 1
ATOM 1805 N N . ASP A 1 231 ? -27.542 6.211 42.541 1.00 41.66 231 ASP A N 1
ATOM 1806 C CA . ASP A 1 231 ? -26.242 6.013 41.862 1.00 41.66 231 ASP A CA 1
ATOM 1807 C C . ASP A 1 231 ? -25.018 5.898 42.812 1.00 41.66 231 ASP A C 1
ATOM 1809 O O . ASP A 1 231 ? -23.874 5.871 42.346 1.00 41.66 231 ASP A O 1
ATOM 1813 N N . SER A 1 232 ? -25.198 5.819 44.141 1.00 39.19 232 SER A N 1
ATOM 1814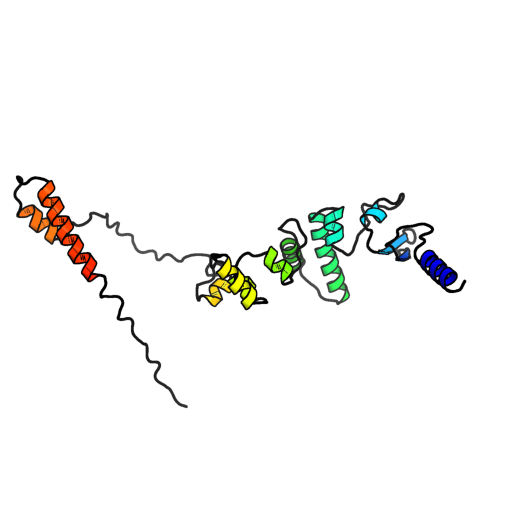 C CA . SER A 1 232 ? -24.073 5.821 45.104 1.00 39.19 232 SER A CA 1
ATOM 1815 C C . SER A 1 232 ? -23.676 4.482 45.743 1.00 39.19 232 SER A C 1
ATOM 1817 O O . SER A 1 232 ? -22.766 4.483 46.569 1.00 39.19 232 SER A O 1
ATOM 1819 N N . GLU A 1 233 ? -24.254 3.339 45.369 1.00 42.78 233 GLU A N 1
ATOM 1820 C CA . GLU A 1 233 ? -23.815 2.032 45.897 1.00 42.78 233 GLU A CA 1
ATOM 1821 C C . GLU A 1 233 ? -23.612 0.993 44.784 1.00 42.78 233 GLU A C 1
ATOM 1823 O O . GLU A 1 233 ? -24.502 0.222 44.438 1.00 42.78 233 GLU A O 1
ATOM 1828 N N . ILE A 1 234 ? -22.389 0.939 44.244 1.00 39.28 234 ILE A N 1
ATOM 1829 C CA . ILE A 1 234 ? -21.844 -0.291 43.658 1.00 39.28 234 ILE A CA 1
ATOM 1830 C C . ILE A 1 234 ? -20.538 -0.614 44.382 1.00 39.28 234 ILE A C 1
ATOM 1832 O O . ILE A 1 234 ? -19.571 0.148 44.349 1.00 39.28 234 ILE A O 1
ATOM 1836 N N . ASP A 1 235 ? -20.585 -1.761 45.052 1.00 37.19 235 ASP A N 1
ATOM 1837 C CA . ASP A 1 235 ? -19.612 -2.330 45.971 1.00 37.19 235 ASP A CA 1
ATOM 1838 C C . ASP A 1 235 ? -18.165 -2.344 45.468 1.00 37.19 235 ASP A C 1
ATOM 1840 O O . ASP A 1 235 ? -17.830 -2.835 44.384 1.00 37.19 235 ASP A O 1
ATOM 1844 N N . ALA A 1 236 ? -17.285 -1.907 46.367 1.00 37.75 236 ALA A N 1
ATOM 1845 C CA . ALA A 1 236 ? -15.889 -2.292 46.398 1.00 37.75 236 ALA A CA 1
ATOM 1846 C C . ALA A 1 236 ? -15.792 -3.799 46.694 1.00 37.75 236 ALA A C 1
ATOM 1848 O O . ALA A 1 236 ? -16.044 -4.247 47.809 1.00 37.75 236 ALA A O 1
ATOM 1849 N N . MET A 1 237 ? -15.400 -4.588 45.695 1.00 39.12 237 MET A N 1
ATOM 1850 C CA . MET A 1 237 ? -14.964 -5.965 45.912 1.00 39.12 237 MET A CA 1
ATOM 1851 C C . MET A 1 237 ? -13.526 -5.942 46.451 1.00 39.12 237 MET A C 1
ATOM 1853 O O . MET A 1 237 ? -12.567 -5.751 45.700 1.00 39.12 237 MET A O 1
ATOM 1857 N N . GLU A 1 238 ? -13.395 -6.104 47.768 1.00 34.66 238 GLU A N 1
ATOM 1858 C CA . GLU A 1 238 ? -12.146 -6.436 48.453 1.00 34.66 238 GLU A CA 1
ATOM 1859 C C . GLU A 1 238 ? -11.580 -7.750 47.888 1.00 34.66 238 GLU A C 1
ATOM 1861 O O . GLU A 1 238 ? -12.223 -8.800 47.936 1.00 34.66 238 GLU A O 1
ATOM 1866 N N . ILE A 1 239 ? -10.363 -7.695 47.341 1.00 42.56 239 ILE A N 1
ATOM 1867 C CA . ILE A 1 239 ? -9.535 -8.883 47.121 1.00 42.56 239 ILE A CA 1
ATOM 1868 C C . ILE A 1 239 ? -8.655 -9.005 48.358 1.00 42.56 239 ILE A C 1
ATOM 1870 O O . ILE A 1 239 ? -7.635 -8.326 48.482 1.00 42.56 239 ILE A O 1
ATOM 1874 N N . ASP A 1 240 ? -9.108 -9.848 49.278 1.00 39.06 240 ASP A N 1
ATOM 1875 C CA . ASP A 1 240 ? -8.342 -10.273 50.440 1.00 39.06 240 ASP A CA 1
ATOM 1876 C C . ASP A 1 240 ? -7.142 -11.120 49.998 1.00 39.06 240 ASP A C 1
ATOM 1878 O O . ASP A 1 240 ? -7.212 -11.916 49.053 1.00 39.06 240 ASP A O 1
ATOM 1882 N N . GLY A 1 241 ? -6.018 -10.905 50.676 1.00 35.72 241 GLY A N 1
ATOM 1883 C CA . GLY A 1 241 ? -4.742 -11.532 50.375 1.00 35.72 241 GLY A CA 1
ATOM 1884 C C . GLY A 1 241 ? -4.731 -13.045 50.594 1.00 35.72 241 GLY A C 1
ATOM 1885 O O . GLY A 1 241 ? -5.358 -13.585 51.503 1.00 35.72 241 GLY A O 1
ATOM 1886 N N . MET A 1 242 ? -3.925 -13.722 49.782 1.00 43.94 242 MET A N 1
ATOM 1887 C CA . MET A 1 242 ? -3.344 -15.015 50.123 1.00 43.94 242 MET A CA 1
ATOM 1888 C C . MET A 1 242 ? -1.829 -14.887 49.986 1.00 43.94 242 MET A C 1
ATOM 1890 O O . MET A 1 242 ? -1.298 -14.825 48.878 1.00 43.94 242 MET A O 1
ATOM 1894 N N . ASP A 1 243 ? -1.173 -14.802 51.141 1.00 46.09 243 ASP A N 1
ATOM 1895 C CA . ASP A 1 243 ? 0.243 -15.103 51.320 1.00 46.09 243 ASP A CA 1
ATOM 1896 C C . ASP A 1 243 ? 0.467 -16.615 51.126 1.00 46.09 243 ASP A C 1
ATOM 1898 O O . ASP A 1 243 ? -0.182 -17.420 51.796 1.00 46.09 243 ASP A O 1
ATOM 1902 N N . GLU A 1 244 ? 1.355 -16.982 50.197 1.00 41.41 244 GLU A N 1
ATOM 1903 C CA . GLU A 1 244 ? 2.556 -17.832 50.379 1.00 41.41 244 GLU A CA 1
ATOM 1904 C C . GLU A 1 244 ? 3.374 -17.899 49.074 1.00 41.41 244 GLU A C 1
ATOM 1906 O O . GLU A 1 244 ? 2.789 -18.151 47.994 1.00 41.41 244 GLU A O 1
#

pLDDT: mean 78.72, std 19.87, range [34.66, 97.25]

Sequence (244 aa):
MQKFALQMYKLLYVLYFTGLPNVQRCLIHADEKTGKTYKLLAEGTDFKQVMAIPNVNTSRTTFNNASVIAEVLGIEAARKSIIDEITATMESHGITLDQRHIMLLADLMTFKGEVLGITRNGLVKMKESVFLLASFERTTDHLYEAAFYGQKDKISGVSECIITGNPISIGTGMFKILTQGKKERTQSNRETNLFERLTISRLGANSSPEEISALLNDIKEEDEESEMNDDSEIDAMEIDGMDE

Foldseek 3Di:
DVVVVVVVVVVVVVDDPDDDPFWDDWDWDQDPPPRPDIDIDTPGDPPQVQCVDPPDDNVPDDDQDLQSCCVRVRLVSSLVSQLVNVCVVCVVVVHDDDSVVSSVVSCLQCVVRGRADPDLVSVVVSDPALQVSLVPDDVPVSVVVCVVVVPDGPQQDDRSCVVVVHDHCPDPNVDDDDDPDPPPPPPPPVPCPPVNVVVVVVPPDDDDPVVVVVVVVVVVVVVVVVVVPPPPDDDDDDPDDDDD

Radius of gyration: 36.69 Å; chains: 1; bounding box: 110×52×82 Å

Secondary structure (DSSP, 8-state):
-HHHHHHHHHHHTT---SS-TTEEEEEEEE-TTTSS-EEEEEEES-HHHHHHSTT--GGG---S-HHHHHHHH-HHHHHHHHHHHHHHHHHHTT----HHHHHHHHHHHHTTSS---SSHHHHHHH---HHHHHHHS-HHHHHHHHHHHTPPP---SHHHHHHHTPPPSSGGGGS------------------HHHHHHHHHS-S-S-HHHHHHHHHHHHHHHHHHGGGSTT------------